Protein AF-A0A7R6WWJ6-F1 (afdb_monomer)

Foldseek 3Di:
DDDDDDLDPPVAPDKAAWDADPVVQWIWIDRQVQQWIWIAHSVVSDIDIAHDPAGWAYWEADPVGFIWTFGQQGIWTAHPVVSDTGDLHRPCPVPNQKGWHDWYAFPQRKTKIKMAGDDPPDDFWQAIFIWIQDPVRDIDTDGGRFHDWDDWDADPVGDIATDPNGHDPPDPHPPPDDPPPDDPDDDDDDD

Secondary structure (DSSP, 8-state):
------S-----SSEEEEEEETTTTEEEEEETTTTEEEEEETTTTEEEEEE-SS-EEEEEE-TTSSEEEEETTEEEEEETTTTEEEEEE-TTTT-TTEEEEEEEE-TTS-EEEEEEE--TTSPPPS-EEEEEE-TTS-EEEEEEEESB---EEE-TT--EEE-GGGS-TTS-----PPPP-----PPPPP-

Mean predicted aligned error: 8.23 Å

Sequence (191 aa):
MVQITCVVDARAELGEGTLWDPKAGVLWWIDIWKKLIHRYDPVTKKDETFEAPEYLGCLGLREKGGLVLTMTNGFHFFDPATGTFEPIVDPEAHMPKTRFNDGKPDRQGRFWSGSMFEVPGQPIEFIGALYRLDPDLSVHRMIDGIGCSNGLAWSPDSRPCISPTAMPARCGPMISTPPPATSRTAAPSST

Structure (mmCIF, N/CA/C/O backbone):
data_AF-A0A7R6WWJ6-F1
#
_entry.id   AF-A0A7R6WWJ6-F1
#
loop_
_atom_site.group_PDB
_atom_site.id
_atom_site.type_symbol
_atom_site.label_atom_id
_atom_site.label_alt_id
_atom_site.label_comp_id
_atom_site.label_asym_id
_atom_site.label_entity_id
_atom_site.label_seq_id
_atom_site.pdbx_PDB_ins_code
_atom_site.Cartn_x
_atom_site.Cartn_y
_atom_site.Cartn_z
_atom_site.occupancy
_atom_site.B_iso_or_equiv
_atom_site.auth_seq_id
_atom_site.auth_comp_id
_atom_site.auth_asym_id
_atom_site.auth_atom_id
_atom_site.pdbx_PDB_model_num
ATOM 1 N N . MET A 1 1 ? -18.967 26.383 9.973 1.00 82.88 1 MET A N 1
ATOM 2 C CA . MET A 1 1 ? -17.526 26.567 10.244 1.00 82.88 1 MET A CA 1
ATOM 3 C C . MET A 1 1 ? -16.898 25.185 10.241 1.00 82.88 1 MET A C 1
ATOM 5 O O . MET A 1 1 ? -17.480 24.299 10.851 1.00 82.88 1 MET A O 1
ATOM 9 N N . VAL A 1 2 ? -15.815 24.966 9.498 1.00 92.94 2 VAL A N 1
ATOM 10 C CA . VAL A 1 2 ? -15.107 23.674 9.499 1.00 92.94 2 VAL A CA 1
ATOM 11 C C . VAL A 1 2 ? -14.109 23.688 10.654 1.00 92.94 2 VAL A C 1
ATOM 13 O O . VAL A 1 2 ? -13.382 24.667 10.807 1.00 92.94 2 VAL A O 1
ATOM 16 N N . GLN A 1 3 ? -14.093 22.632 11.466 1.00 94.75 3 GLN A N 1
ATOM 17 C CA . GLN A 1 3 ? -13.097 22.438 12.517 1.00 94.75 3 GLN A CA 1
ATOM 18 C C . GLN A 1 3 ? -12.031 21.461 12.016 1.00 94.75 3 GLN A C 1
ATOM 20 O O . GLN A 1 3 ? -12.359 20.389 11.517 1.00 94.75 3 GLN A O 1
ATOM 25 N N . ILE A 1 4 ? -10.762 21.839 12.155 1.00 96.12 4 ILE A N 1
ATOM 26 C CA . ILE A 1 4 ? -9.602 21.004 11.827 1.00 96.12 4 ILE A CA 1
ATOM 27 C C . ILE A 1 4 ? -8.888 20.697 13.141 1.00 96.12 4 ILE A C 1
ATOM 29 O O . ILE A 1 4 ? -8.705 21.583 13.976 1.00 96.12 4 ILE A O 1
ATOM 33 N N . THR A 1 5 ? -8.533 19.438 13.377 1.00 96.19 5 THR A N 1
ATOM 34 C CA . THR A 1 5 ? -7.884 19.004 14.620 1.00 96.19 5 THR A CA 1
ATOM 35 C C . THR A 1 5 ? -6.851 17.932 14.306 1.00 96.19 5 THR A C 1
ATOM 37 O O . THR A 1 5 ? -7.119 17.029 13.518 1.00 96.19 5 THR A O 1
ATOM 40 N N . CYS A 1 6 ? -5.672 18.037 14.921 1.00 96.25 6 CYS A N 1
ATOM 41 C CA . CYS A 1 6 ? -4.661 16.989 14.869 1.00 96.25 6 CYS A CA 1
ATOM 42 C C . CYS A 1 6 ? -5.097 15.843 15.788 1.00 96.25 6 CYS A C 1
ATOM 44 O O . CYS A 1 6 ? -5.173 16.019 17.004 1.00 96.25 6 CYS A O 1
ATOM 46 N N . VAL A 1 7 ? -5.442 14.701 15.196 1.00 96.44 7 VAL A N 1
ATOM 47 C CA . VAL A 1 7 ? -5.909 13.517 15.935 1.00 96.44 7 VAL A CA 1
ATOM 48 C C . VAL A 1 7 ? -4.764 12.596 16.361 1.00 96.44 7 VAL A C 1
ATOM 50 O O . VAL A 1 7 ? -4.907 11.879 17.349 1.00 96.44 7 VAL A O 1
ATOM 53 N N . VAL A 1 8 ? -3.629 12.669 15.658 1.00 96.75 8 VAL A N 1
ATOM 54 C CA . VAL A 1 8 ? -2.381 11.954 15.952 1.00 96.75 8 VAL A CA 1
ATOM 55 C C . VAL A 1 8 ? -1.204 12.862 15.578 1.00 96.75 8 VAL A C 1
ATOM 57 O O . VAL A 1 8 ? -1.036 13.202 14.410 1.00 96.75 8 VAL A O 1
ATOM 60 N N . ASP A 1 9 ? -0.370 13.246 16.549 1.00 96.75 9 ASP A N 1
ATOM 61 C CA . ASP A 1 9 ? 0.903 13.942 16.294 1.00 96.75 9 ASP A CA 1
ATOM 62 C C . ASP A 1 9 ? 2.039 12.915 16.152 1.00 96.75 9 ASP A C 1
ATOM 64 O O . ASP A 1 9 ? 2.913 12.798 17.008 1.00 96.75 9 ASP A O 1
ATOM 68 N N . ALA A 1 10 ? 1.991 12.115 15.081 1.00 96.56 10 ALA A N 1
ATOM 69 C CA . ALA A 1 10 ? 2.913 10.993 14.867 1.00 96.56 10 ALA A CA 1
ATOM 70 C C . ALA A 1 10 ? 4.346 11.419 14.506 1.00 96.56 10 ALA A C 1
ATOM 72 O O . ALA A 1 10 ? 5.251 10.583 14.459 1.00 96.56 10 ALA A O 1
ATOM 73 N N . ARG A 1 11 ? 4.561 12.709 14.204 1.00 96.94 11 ARG A N 1
ATOM 74 C CA . ARG A 1 11 ? 5.831 13.221 13.660 1.00 96.94 11 ARG A CA 1
ATOM 75 C C . ARG A 1 11 ? 6.309 12.387 12.466 1.00 96.94 11 ARG A C 1
ATOM 77 O O . ARG A 1 11 ? 7.492 12.050 12.392 1.00 96.94 11 ARG A O 1
ATOM 84 N N . ALA A 1 12 ? 5.372 12.006 11.595 1.00 97.19 12 ALA A N 1
ATOM 85 C CA . ALA A 1 12 ? 5.646 11.184 10.424 1.00 97.19 12 ALA A CA 1
ATOM 86 C C . ALA A 1 12 ? 6.652 11.877 9.502 1.00 97.19 12 ALA A C 1
ATOM 88 O O . ALA A 1 12 ? 6.617 13.102 9.362 1.00 97.19 12 ALA A O 1
ATOM 89 N N . GLU A 1 13 ? 7.544 11.103 8.895 1.00 97.56 13 GLU A N 1
ATOM 90 C CA . GLU A 1 13 ? 8.505 11.637 7.932 1.00 97.56 13 GLU A CA 1
ATOM 91 C C . GLU A 1 13 ? 7.862 11.780 6.549 1.00 97.56 13 GLU A C 1
ATOM 93 O O . GLU A 1 13 ? 7.973 12.837 5.927 1.00 97.56 13 GLU A O 1
ATOM 98 N N . LEU A 1 14 ? 7.107 10.767 6.109 1.00 96.88 14 LEU A N 1
ATOM 99 C CA . LEU A 1 14 ? 6.227 10.867 4.945 1.00 96.88 14 LEU A CA 1
ATOM 100 C C . LEU A 1 14 ? 4.950 10.047 5.160 1.00 96.88 14 LEU A C 1
ATOM 102 O O . LEU A 1 14 ? 4.888 8.866 4.822 1.00 96.88 14 LEU A O 1
ATOM 106 N N . GLY A 1 15 ? 3.937 10.701 5.735 1.00 97.06 15 GLY A N 1
ATOM 107 C CA . GLY A 1 15 ? 2.613 10.123 5.962 1.00 97.06 15 GLY A CA 1
ATOM 108 C C . GLY A 1 15 ? 1.782 10.053 4.678 1.00 97.06 15 GLY A C 1
ATOM 109 O O . GLY A 1 15 ? 1.489 11.093 4.093 1.00 97.06 15 GLY A O 1
ATOM 110 N N . GLU A 1 16 ? 1.372 8.852 4.275 1.00 95.88 16 GLU A N 1
ATOM 111 C CA . GLU A 1 16 ? 0.638 8.585 3.029 1.00 95.88 16 GLU A CA 1
ATOM 112 C C . GLU A 1 16 ? -0.391 7.447 3.193 1.00 95.88 16 GLU A C 1
ATOM 114 O O . GLU A 1 16 ? -0.570 6.882 4.277 1.00 95.88 16 G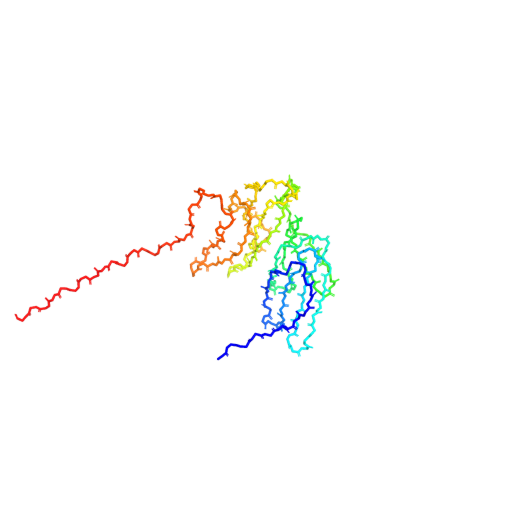LU A O 1
ATOM 119 N N . GLY A 1 17 ? -1.103 7.111 2.112 1.00 93.00 17 GLY A N 1
ATOM 120 C CA . GLY A 1 17 ? -1.832 5.838 2.004 1.00 93.00 17 GLY A CA 1
ATOM 121 C C . GLY A 1 17 ? -3.000 5.672 2.983 1.00 93.00 17 GLY A C 1
ATOM 122 O O . GLY A 1 17 ? -3.243 4.573 3.479 1.00 93.00 17 GLY A O 1
ATOM 123 N N . THR A 1 18 ? -3.716 6.757 3.293 1.00 95.31 18 THR A N 1
ATOM 124 C CA . THR A 1 18 ? -4.834 6.724 4.255 1.00 95.31 18 THR A CA 1
ATOM 125 C C . THR A 1 18 ? -6.017 5.870 3.774 1.00 95.31 18 THR A C 1
ATOM 127 O O . THR A 1 18 ? -6.523 6.024 2.657 1.00 95.31 18 THR A O 1
ATOM 130 N N . LEU A 1 19 ? -6.509 4.988 4.646 1.00 96.25 19 LEU A N 1
ATOM 131 C CA . LEU A 1 19 ? -7.588 4.046 4.362 1.00 96.25 19 LEU A CA 1
ATOM 132 C C . LEU A 1 19 ? -8.467 3.816 5.593 1.00 96.25 19 LEU A C 1
ATOM 134 O O . LEU A 1 19 ? -8.019 3.315 6.619 1.00 96.25 19 LEU A O 1
ATOM 138 N N . TRP A 1 20 ? -9.753 4.133 5.475 1.00 97.50 20 TRP A N 1
ATOM 139 C CA . TRP A 1 20 ? -10.732 3.849 6.522 1.00 97.50 20 TRP A CA 1
ATOM 140 C C . TRP A 1 20 ? -11.246 2.409 6.428 1.00 97.50 20 TRP A C 1
ATOM 142 O O . TRP A 1 20 ? -11.755 2.006 5.380 1.00 97.50 20 TRP A O 1
ATOM 152 N N . ASP A 1 21 ? -11.169 1.663 7.531 1.00 97.25 21 ASP A N 1
ATOM 153 C CA . ASP A 1 21 ? -11.833 0.371 7.700 1.00 97.25 21 ASP A CA 1
ATOM 154 C C . ASP A 1 21 ? -13.193 0.564 8.387 1.00 97.25 21 ASP A C 1
ATOM 156 O O . ASP A 1 21 ? -13.249 0.755 9.605 1.00 97.25 21 ASP A O 1
ATOM 160 N N . PRO A 1 22 ? -14.317 0.490 7.649 1.00 95.88 22 PRO A N 1
ATOM 161 C CA . PRO A 1 22 ? -15.636 0.693 8.234 1.00 95.88 22 PRO A CA 1
ATOM 162 C C . PRO A 1 22 ? -16.087 -0.462 9.132 1.00 95.88 22 PRO A C 1
ATOM 164 O O . PRO A 1 22 ? -16.968 -0.252 9.962 1.00 95.88 22 PRO A O 1
ATOM 167 N N . LYS A 1 23 ? -15.530 -1.672 8.972 1.00 95.25 23 LYS A N 1
ATOM 168 C CA . LYS A 1 23 ? -15.896 -2.828 9.802 1.00 95.25 23 LYS A CA 1
ATOM 169 C C . LYS A 1 23 ? -15.217 -2.741 11.163 1.00 95.25 23 LYS A C 1
ATOM 171 O O . LYS A 1 23 ? -15.862 -2.988 12.177 1.00 95.25 23 LYS A O 1
ATOM 176 N N . ALA A 1 24 ? -13.932 -2.392 11.175 1.00 96.06 24 ALA A N 1
ATOM 177 C CA . ALA A 1 24 ? -13.160 -2.250 12.406 1.00 96.06 24 ALA A CA 1
ATOM 178 C C . ALA A 1 24 ? -13.290 -0.858 13.049 1.00 96.06 24 ALA A C 1
ATOM 180 O O . ALA A 1 24 ? -12.977 -0.712 14.227 1.00 96.06 24 ALA A O 1
ATOM 181 N N . GLY A 1 25 ? -13.745 0.153 12.303 1.00 97.69 25 GLY A N 1
ATOM 182 C CA . GLY A 1 25 ? -13.862 1.527 12.789 1.00 97.69 25 GLY A CA 1
ATOM 183 C C . GLY A 1 25 ? -12.507 2.195 13.024 1.00 97.69 25 GLY A C 1
ATOM 184 O O . GLY A 1 25 ? -12.384 2.986 13.955 1.00 97.69 25 GLY A O 1
ATOM 185 N N . VAL A 1 26 ? -11.496 1.867 12.214 1.00 98.38 26 VAL A N 1
ATOM 186 C CA . VAL A 1 26 ? -10.122 2.377 12.358 1.00 98.38 26 VAL A CA 1
ATOM 187 C C . VAL A 1 26 ? -9.610 2.992 11.059 1.00 98.38 26 VAL A C 1
ATOM 189 O O . VAL A 1 26 ? -10.041 2.629 9.963 1.00 98.38 26 VAL A O 1
ATOM 192 N N . LEU A 1 27 ? -8.662 3.915 11.184 1.00 98.38 27 LEU A N 1
ATOM 193 C CA . LEU A 1 27 ? -7.925 4.511 10.079 1.00 98.38 27 LEU A CA 1
ATOM 194 C C . LEU A 1 27 ? -6.552 3.846 9.960 1.00 98.38 27 LEU A C 1
ATOM 196 O O . LEU A 1 27 ? -5.728 3.952 10.863 1.00 98.38 27 LEU A O 1
ATOM 200 N N . TRP A 1 28 ? -6.297 3.214 8.824 1.00 98.56 28 TRP A N 1
ATOM 201 C CA . TRP A 1 28 ? -4.969 2.769 8.424 1.00 98.56 28 TRP A CA 1
ATOM 202 C C . TRP A 1 28 ? -4.253 3.873 7.654 1.00 98.56 28 TRP A C 1
ATOM 204 O O . TRP A 1 28 ? -4.887 4.601 6.889 1.00 98.56 28 TRP A O 1
ATOM 214 N N . TRP A 1 29 ? -2.946 3.996 7.839 1.00 98.44 29 TRP A N 1
ATOM 215 C CA . TRP A 1 29 ? -2.079 4.873 7.050 1.00 98.44 29 TRP A CA 1
ATOM 216 C C . TRP A 1 29 ? -0.626 4.405 7.171 1.00 98.44 29 TRP A C 1
ATOM 218 O O . TRP A 1 29 ? -0.346 3.486 7.939 1.00 98.44 29 TRP A O 1
ATOM 228 N N . ILE A 1 30 ? 0.292 4.972 6.394 1.00 98.50 30 ILE A N 1
ATOM 229 C CA . ILE A 1 30 ? 1.704 4.565 6.407 1.00 98.50 30 ILE A CA 1
ATOM 230 C C . ILE A 1 30 ? 2.630 5.760 6.604 1.00 98.50 30 ILE A C 1
ATOM 232 O O . ILE A 1 30 ? 2.321 6.860 6.155 1.00 98.50 30 ILE A O 1
ATOM 236 N N . ASP A 1 31 ? 3.783 5.525 7.221 1.00 98.44 31 ASP A N 1
ATOM 237 C CA . ASP A 1 31 ? 4.954 6.392 7.128 1.00 98.44 31 ASP A CA 1
ATOM 238 C C . ASP A 1 31 ? 5.991 5.683 6.258 1.00 98.44 31 ASP A C 1
ATOM 240 O O . ASP A 1 31 ? 6.585 4.682 6.675 1.00 98.44 31 ASP A O 1
ATOM 244 N N . ILE A 1 32 ? 6.169 6.178 5.031 1.00 97.12 32 ILE A N 1
ATOM 245 C CA . ILE A 1 32 ? 7.007 5.521 4.025 1.00 97.12 32 ILE A CA 1
ATOM 246 C C . ILE A 1 32 ? 8.442 5.422 4.534 1.00 97.12 32 ILE A C 1
ATOM 248 O O . ILE A 1 32 ? 8.984 4.323 4.586 1.00 97.12 32 ILE A O 1
ATOM 252 N N . TRP A 1 33 ? 9.040 6.532 4.974 1.00 96.25 33 TRP A N 1
ATOM 253 C CA . TRP A 1 33 ? 10.467 6.569 5.315 1.00 96.25 33 TRP A CA 1
ATOM 254 C C . TRP A 1 33 ? 10.802 5.909 6.644 1.00 96.25 33 TRP A C 1
ATOM 256 O O . TRP A 1 33 ? 11.882 5.337 6.783 1.00 96.25 33 TRP A O 1
ATOM 266 N N . LYS A 1 34 ? 9.857 5.889 7.589 1.00 98.25 34 LYS A N 1
ATOM 267 C CA . LYS A 1 34 ? 10.020 5.119 8.829 1.00 98.25 34 LYS A CA 1
ATOM 268 C C . LYS A 1 34 ? 9.631 3.649 8.702 1.00 98.25 34 LYS A C 1
ATOM 270 O O . LYS A 1 34 ? 9.796 2.918 9.673 1.00 98.25 34 LYS A O 1
ATOM 275 N N . LYS A 1 35 ? 9.126 3.212 7.541 1.00 98.44 35 LYS A N 1
ATOM 276 C CA . LYS A 1 35 ? 8.622 1.849 7.307 1.00 98.44 35 LYS A CA 1
ATOM 277 C C . LYS A 1 35 ? 7.548 1.440 8.321 1.00 98.44 35 LYS A C 1
ATOM 279 O O . LYS A 1 35 ? 7.556 0.320 8.823 1.00 98.44 35 LYS A O 1
ATOM 284 N N . LEU A 1 36 ? 6.625 2.345 8.645 1.00 98.69 36 LEU A N 1
ATOM 285 C CA . LEU A 1 36 ? 5.565 2.074 9.618 1.00 98.69 36 LEU A CA 1
ATOM 286 C C . LEU A 1 36 ? 4.205 1.982 8.940 1.00 98.69 36 LEU A C 1
ATOM 288 O O . LEU A 1 36 ? 3.830 2.853 8.160 1.00 98.69 36 LEU A O 1
ATOM 292 N N . ILE A 1 37 ? 3.433 0.961 9.302 1.00 98.75 37 ILE A N 1
ATOM 293 C CA . ILE A 1 37 ? 1.981 0.947 9.127 1.00 98.75 37 ILE A CA 1
ATOM 294 C C . ILE A 1 37 ? 1.373 1.433 10.434 1.00 98.75 37 ILE A C 1
ATOM 296 O O . ILE A 1 37 ? 1.686 0.906 11.498 1.00 98.75 37 ILE A O 1
ATOM 300 N N . HIS A 1 38 ? 0.482 2.404 10.346 1.00 98.69 38 HIS A N 1
ATOM 301 C CA . HIS A 1 38 ? -0.271 2.935 11.465 1.00 98.69 38 HIS A CA 1
ATOM 302 C C . HIS A 1 38 ? -1.723 2.462 11.425 1.00 98.69 38 HIS A C 1
ATOM 304 O O . HIS A 1 38 ? -2.328 2.344 10.355 1.00 98.69 38 HIS A O 1
ATOM 310 N N . ARG A 1 39 ? -2.293 2.239 12.608 1.00 98.56 39 ARG A N 1
ATOM 311 C CA . ARG A 1 39 ? -3.699 1.907 12.836 1.00 98.56 39 ARG A CA 1
ATOM 312 C C . ARG A 1 39 ? -4.245 2.794 13.947 1.00 98.56 39 ARG A C 1
ATOM 314 O O . ARG A 1 39 ? -4.049 2.522 15.130 1.00 98.56 39 ARG A O 1
ATOM 321 N N . TYR A 1 40 ? -4.975 3.826 13.552 1.00 98.62 40 TYR A N 1
ATOM 322 C CA . TYR A 1 40 ? -5.591 4.774 14.464 1.00 98.62 40 TYR A CA 1
ATOM 323 C C . TYR A 1 40 ? -7.051 4.421 14.753 1.00 98.62 40 TYR A C 1
ATOM 325 O O . TYR A 1 40 ? -7.877 4.326 13.844 1.00 98.62 40 TYR A O 1
ATOM 333 N N . ASP A 1 41 ? -7.392 4.291 16.029 1.00 98.44 41 ASP A N 1
ATOM 334 C CA . ASP A 1 41 ? -8.764 4.134 16.504 1.00 98.44 41 ASP A CA 1
ATOM 335 C C . ASP A 1 41 ? -9.280 5.476 17.063 1.00 98.44 41 ASP A C 1
ATOM 337 O O . ASP A 1 41 ? -8.804 5.932 18.107 1.00 98.44 41 ASP A O 1
ATOM 341 N N . PRO A 1 42 ? -10.275 6.123 16.425 1.00 97.69 42 PRO A N 1
ATOM 342 C CA . PRO A 1 42 ? -10.808 7.405 16.879 1.00 97.69 42 PRO A CA 1
ATOM 343 C C . PRO A 1 42 ? -11.615 7.321 18.184 1.00 97.69 42 PRO A C 1
ATOM 345 O O . PRO A 1 42 ? -11.792 8.344 18.849 1.00 97.69 42 PRO A O 1
ATOM 348 N N . VAL A 1 43 ? -12.108 6.138 18.568 1.00 97.69 43 VAL A N 1
ATOM 349 C CA . VAL A 1 43 ? -12.847 5.928 19.822 1.00 97.69 43 VAL A CA 1
ATOM 350 C C . VAL A 1 43 ? -11.877 5.902 20.994 1.00 97.69 43 VAL A C 1
ATOM 352 O O . VAL A 1 43 ? -12.066 6.624 21.975 1.00 97.69 43 VAL A O 1
ATOM 355 N N . THR A 1 44 ? -10.819 5.097 20.894 1.00 97.88 44 THR A N 1
ATOM 356 C CA . THR A 1 44 ? -9.817 4.972 21.966 1.00 97.88 44 THR A CA 1
ATOM 357 C C . THR A 1 44 ? -8.708 6.020 21.882 1.00 97.88 44 THR A C 1
ATOM 359 O O . THR A 1 44 ? -7.973 6.206 22.853 1.00 97.88 44 THR A O 1
ATOM 362 N N . LYS A 1 45 ? -8.609 6.727 20.749 1.00 97.75 45 LYS A N 1
ATOM 363 C CA . LYS A 1 45 ? -7.544 7.677 20.388 1.00 97.75 45 LYS A CA 1
ATOM 364 C C . LYS A 1 45 ? -6.146 7.057 20.384 1.00 97.75 45 LYS A C 1
ATOM 366 O O . LYS A 1 45 ? -5.159 7.774 20.545 1.00 97.75 45 LYS A O 1
ATOM 371 N N . LYS A 1 46 ? -6.059 5.736 20.235 1.00 98.06 46 LYS A N 1
ATOM 372 C CA . LYS A 1 46 ? -4.789 5.016 20.154 1.00 98.06 46 LYS A CA 1
ATOM 373 C C . LYS A 1 46 ? -4.349 4.908 18.705 1.00 98.06 46 LYS A C 1
ATOM 375 O O . LYS A 1 46 ? -5.170 4.642 17.834 1.00 98.06 46 LYS A O 1
ATOM 380 N N . ASP A 1 47 ? -3.056 5.100 18.487 1.00 98.19 47 ASP A N 1
ATOM 381 C CA . ASP A 1 47 ? -2.384 4.863 17.216 1.00 98.19 47 ASP A CA 1
ATOM 382 C C . ASP A 1 47 ? -1.385 3.723 17.428 1.00 98.19 47 ASP A C 1
ATOM 384 O O . ASP A 1 47 ? -0.408 3.867 18.163 1.00 98.19 47 ASP A O 1
ATOM 388 N N . GLU A 1 48 ? -1.702 2.554 16.881 1.00 98.06 48 GLU A N 1
ATOM 389 C CA . GLU A 1 48 ? -0.832 1.379 16.909 1.00 98.06 48 GLU A CA 1
ATOM 390 C C . GLU A 1 48 ? 0.077 1.395 15.681 1.00 98.06 48 GLU A C 1
ATOM 392 O O . GLU A 1 48 ? -0.352 1.811 14.604 1.00 98.06 48 GLU A O 1
ATOM 397 N N . THR A 1 49 ? 1.312 0.915 15.824 1.00 98.50 49 THR A N 1
ATOM 398 C CA . THR A 1 49 ? 2.278 0.858 14.725 1.00 98.50 49 THR A CA 1
ATOM 399 C C . THR A 1 49 ? 2.809 -0.548 14.495 1.00 98.50 49 THR A C 1
ATOM 401 O O . THR A 1 49 ? 2.978 -1.333 15.429 1.00 98.50 49 THR A O 1
ATOM 404 N N . PHE A 1 50 ? 3.100 -0.848 13.231 1.00 98.56 50 PHE A N 1
ATOM 405 C CA . PHE A 1 50 ? 3.711 -2.093 12.780 1.00 98.56 50 PHE A CA 1
ATOM 406 C C . PHE A 1 50 ? 4.900 -1.761 11.879 1.00 98.56 50 PHE A C 1
ATOM 408 O O . PHE A 1 50 ? 4.752 -0.998 10.924 1.00 98.56 50 PHE A O 1
ATOM 415 N N . GLU A 1 51 ? 6.069 -2.321 12.181 1.00 98.50 51 GLU A N 1
ATOM 416 C CA . GLU A 1 51 ? 7.278 -2.129 11.377 1.00 98.50 51 GLU A CA 1
ATOM 417 C C . GLU A 1 51 ? 7.255 -3.059 10.159 1.00 98.50 51 GLU A C 1
ATOM 419 O O . GLU A 1 51 ? 7.086 -4.273 10.285 1.00 98.50 51 GLU A O 1
ATOM 424 N N . ALA A 1 52 ? 7.401 -2.473 8.975 1.00 98.56 52 ALA A N 1
ATOM 425 C CA . ALA A 1 52 ? 7.512 -3.186 7.716 1.00 98.56 52 ALA A CA 1
ATOM 426 C C . ALA A 1 52 ? 8.989 -3.464 7.385 1.00 98.56 52 ALA A C 1
ATOM 428 O O . ALA A 1 52 ? 9.861 -2.644 7.679 1.00 98.56 52 ALA A O 1
ATOM 429 N N . PRO A 1 53 ? 9.299 -4.593 6.726 1.00 97.94 53 PRO A N 1
ATOM 430 C CA . PRO A 1 53 ? 10.678 -4.915 6.352 1.00 97.94 53 PRO A CA 1
ATOM 431 C C . PRO A 1 53 ? 11.240 -3.945 5.295 1.00 97.94 53 PRO A C 1
ATOM 433 O O . PRO A 1 53 ? 12.434 -3.631 5.280 1.00 97.94 53 PRO A O 1
ATOM 436 N N . GLU A 1 54 ? 10.371 -3.414 4.436 1.00 97.62 54 GLU A N 1
ATOM 437 C CA . GLU A 1 54 ? 10.720 -2.563 3.302 1.00 97.62 54 GLU A CA 1
ATOM 438 C C . GLU A 1 54 ? 9.889 -1.278 3.276 1.00 97.62 54 GLU A C 1
ATOM 440 O O . GLU A 1 54 ? 8.904 -1.139 4.003 1.00 97.62 54 GLU A O 1
ATOM 445 N N . TYR A 1 55 ? 10.299 -0.316 2.443 1.00 97.69 55 TYR A N 1
ATOM 446 C CA . TYR A 1 55 ? 9.528 0.914 2.258 1.00 97.69 55 TYR A CA 1
ATOM 447 C C . TYR A 1 55 ? 8.161 0.599 1.653 1.00 97.69 55 TYR A C 1
ATOM 449 O O . TYR A 1 55 ? 8.057 -0.117 0.657 1.00 97.69 55 TYR A O 1
ATOM 457 N N . LEU A 1 56 ? 7.118 1.132 2.282 1.00 98.19 56 LEU A N 1
ATOM 458 C CA . LEU A 1 56 ? 5.726 0.937 1.894 1.00 98.19 56 LEU A CA 1
ATOM 459 C C . LEU A 1 56 ? 5.366 1.861 0.726 1.00 98.19 56 LEU A C 1
ATOM 461 O O . LEU A 1 56 ? 5.854 2.983 0.638 1.00 98.19 56 LEU A O 1
ATOM 465 N N . GLY A 1 57 ? 4.482 1.392 -0.149 1.00 96.75 57 GLY A N 1
ATOM 466 C CA . GLY A 1 57 ? 3.844 2.221 -1.168 1.00 96.75 57 GLY A CA 1
ATOM 467 C C . GLY A 1 57 ? 2.425 2.603 -0.759 1.00 96.75 57 GLY A C 1
ATOM 468 O O . GLY A 1 57 ? 2.132 3.753 -0.457 1.00 96.75 57 GLY A O 1
ATOM 469 N N . CYS A 1 58 ? 1.528 1.622 -0.736 1.00 97.19 58 CYS A N 1
ATOM 470 C CA . CYS A 1 58 ? 0.111 1.829 -0.451 1.00 97.19 58 CYS A CA 1
ATOM 471 C C . CYS A 1 58 ? -0.496 0.582 0.197 1.00 97.19 58 CYS A C 1
ATOM 473 O O . CYS A 1 58 ? 0.132 -0.479 0.221 1.00 97.19 58 CYS A O 1
ATOM 475 N N . LEU A 1 59 ? -1.729 0.697 0.695 1.00 97.88 59 LEU A N 1
ATOM 476 C CA . LEU A 1 59 ? -2.455 -0.392 1.348 1.00 97.88 59 LEU A CA 1
ATOM 477 C C . LEU A 1 59 ? -3.935 -0.457 0.933 1.00 97.88 59 LEU A C 1
ATOM 479 O O . LEU A 1 59 ? -4.532 0.510 0.459 1.00 97.88 59 LEU A O 1
ATOM 483 N N . GLY A 1 60 ? -4.533 -1.633 1.103 1.00 97.50 60 GLY A N 1
ATOM 484 C CA . GLY A 1 60 ? -5.919 -1.953 0.783 1.00 97.50 60 GLY A CA 1
ATOM 485 C C . GLY A 1 60 ? -6.486 -2.993 1.750 1.00 97.50 60 GLY A C 1
ATOM 486 O O . GLY A 1 60 ? -5.770 -3.877 2.217 1.00 97.50 60 GLY A O 1
ATOM 487 N N . LEU A 1 61 ? -7.786 -2.909 2.051 1.00 97.38 61 LEU A N 1
ATOM 488 C CA . LEU A 1 61 ? -8.463 -3.896 2.898 1.00 97.38 61 LEU A CA 1
ATOM 489 C C . LEU A 1 61 ? -8.672 -5.197 2.124 1.00 97.38 61 LEU A C 1
ATOM 491 O O . LEU A 1 61 ? -9.028 -5.174 0.944 1.00 97.38 61 LEU A O 1
ATOM 495 N N . ARG A 1 62 ? -8.536 -6.332 2.811 1.00 96.38 62 ARG A N 1
ATOM 496 C CA . ARG A 1 62 ? -8.874 -7.651 2.263 1.00 96.38 62 ARG A CA 1
ATOM 497 C C . ARG A 1 62 ? -10.204 -8.136 2.810 1.00 96.38 62 ARG A C 1
ATOM 499 O O . ARG A 1 62 ? -10.474 -8.040 4.004 1.00 96.38 62 ARG A O 1
ATOM 506 N N . GLU A 1 63 ? -11.009 -8.757 1.952 1.00 92.75 63 GLU A N 1
ATOM 507 C CA . GLU A 1 63 ? -12.288 -9.353 2.361 1.00 92.75 63 GLU A CA 1
ATOM 508 C C . GLU A 1 63 ? -12.111 -10.436 3.437 1.00 92.75 63 GLU A C 1
ATOM 510 O O . GLU A 1 63 ? -12.902 -10.508 4.377 1.00 92.75 63 GLU A O 1
ATOM 515 N N . LYS A 1 64 ? -11.033 -11.225 3.334 1.00 90.56 64 LYS A N 1
ATOM 516 C CA . LYS A 1 64 ? -10.668 -12.286 4.286 1.00 90.56 64 LYS A CA 1
ATOM 517 C C . LYS A 1 64 ? -9.974 -11.775 5.560 1.00 90.56 64 LYS A C 1
ATOM 519 O O . LYS A 1 64 ? -9.568 -12.589 6.381 1.00 90.56 64 LYS A O 1
ATOM 524 N N . GLY A 1 65 ? -9.846 -10.458 5.731 1.00 93.38 65 GLY A N 1
ATOM 525 C CA . GLY A 1 65 ? -9.113 -9.843 6.836 1.00 93.38 65 GLY A CA 1
ATOM 526 C C . GLY A 1 65 ? -7.642 -9.561 6.518 1.00 93.38 65 GLY A C 1
ATOM 527 O O . GLY A 1 65 ? -7.060 -10.097 5.569 1.00 93.38 65 GLY A O 1
ATOM 528 N N . GLY A 1 66 ? -7.053 -8.671 7.315 1.00 96.69 66 GLY A N 1
ATOM 529 C CA . GLY A 1 66 ? -5.728 -8.109 7.065 1.00 96.69 66 GLY A CA 1
ATOM 530 C C . GLY A 1 66 ? -5.705 -7.130 5.889 1.00 96.69 66 GLY A C 1
ATOM 531 O O . GLY A 1 66 ? -6.747 -6.683 5.395 1.00 96.69 66 GLY A O 1
ATOM 532 N N . LEU A 1 67 ? -4.496 -6.805 5.439 1.00 98.38 67 LEU A N 1
ATOM 533 C CA . LEU A 1 67 ? -4.245 -5.838 4.373 1.00 98.38 67 LEU A CA 1
ATOM 534 C C . LEU A 1 67 ? -3.559 -6.499 3.178 1.00 98.38 67 LEU A C 1
ATOM 536 O O . LEU A 1 67 ? -2.810 -7.464 3.326 1.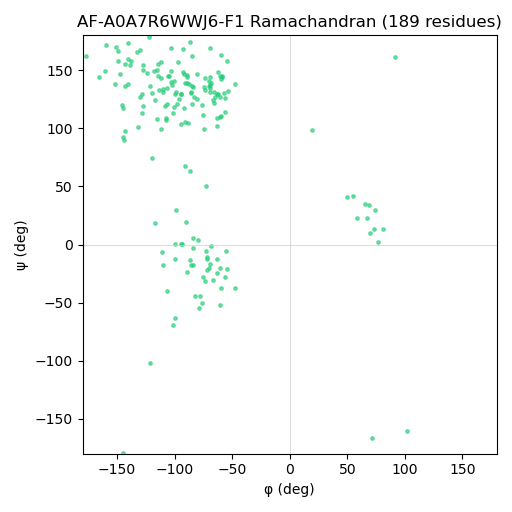00 98.38 67 LEU A O 1
ATOM 540 N N . VAL A 1 68 ? -3.831 -5.978 1.987 1.00 98.50 68 VAL A N 1
ATOM 541 C CA . VAL A 1 68 ? -2.971 -6.129 0.811 1.00 98.50 68 VAL A CA 1
ATOM 542 C C . VAL A 1 68 ? -2.219 -4.818 0.649 1.00 98.50 68 VAL A C 1
ATOM 544 O O . VAL A 1 68 ? -2.801 -3.753 0.843 1.00 98.50 68 VAL A O 1
ATOM 547 N N . LEU A 1 69 ? -0.930 -4.872 0.355 1.00 98.56 69 LEU A N 1
ATOM 548 C CA . LEU A 1 69 ? -0.099 -3.680 0.250 1.00 98.56 69 LEU A CA 1
ATOM 549 C C . LEU A 1 69 ? 1.016 -3.881 -0.767 1.00 98.56 69 LEU A C 1
ATOM 551 O O . LEU A 1 69 ? 1.292 -5.004 -1.193 1.00 98.56 69 LEU A O 1
ATOM 555 N N . THR A 1 70 ? 1.659 -2.786 -1.150 1.00 98.44 70 THR A N 1
ATOM 556 C CA . THR A 1 70 ? 2.920 -2.835 -1.891 1.00 98.44 70 THR A CA 1
ATOM 557 C C . THR A 1 70 ? 4.060 -2.313 -1.040 1.00 98.44 70 THR A C 1
ATOM 559 O O . THR A 1 70 ? 3.892 -1.345 -0.300 1.00 98.44 70 THR A O 1
ATOM 562 N N . MET A 1 71 ? 5.224 -2.927 -1.194 1.00 98.06 71 MET A N 1
ATOM 563 C CA . MET A 1 71 ? 6.506 -2.431 -0.701 1.00 98.06 71 MET A CA 1
ATOM 564 C C . MET A 1 71 ? 7.479 -2.274 -1.876 1.00 98.06 71 MET A C 1
ATOM 566 O O . MET A 1 71 ? 7.121 -2.603 -3.007 1.00 98.06 71 MET A O 1
ATOM 570 N N . THR A 1 72 ? 8.707 -1.807 -1.635 1.00 96.88 72 THR A N 1
ATOM 571 C CA . THR A 1 72 ? 9.770 -1.743 -2.659 1.00 96.88 72 THR A CA 1
ATOM 572 C C . THR A 1 72 ? 9.919 -3.050 -3.441 1.00 96.88 72 THR A C 1
ATOM 574 O O . THR A 1 72 ? 10.115 -3.015 -4.648 1.00 96.88 72 THR A O 1
ATOM 577 N N . ASN A 1 73 ? 9.764 -4.193 -2.771 1.00 96.81 73 ASN A N 1
ATOM 578 C CA . ASN A 1 73 ? 9.907 -5.539 -3.326 1.00 96.81 73 ASN A CA 1
ATOM 579 C C . ASN A 1 73 ? 8.563 -6.199 -3.704 1.00 96.81 73 ASN A C 1
ATOM 581 O O . ASN A 1 73 ? 8.413 -7.415 -3.598 1.00 96.81 73 ASN A O 1
ATOM 585 N N . GLY A 1 74 ? 7.550 -5.415 -4.085 1.00 98.06 74 GLY A N 1
ATOM 586 C CA . GLY A 1 74 ? 6.324 -5.940 -4.689 1.00 98.06 74 GLY A CA 1
ATOM 587 C C . GLY A 1 74 ? 5.104 -6.042 -3.775 1.00 98.06 74 GLY A C 1
ATOM 588 O O . GLY A 1 74 ? 4.974 -5.364 -2.751 1.00 98.06 74 GLY A O 1
ATOM 589 N N . PHE A 1 75 ? 4.156 -6.879 -4.193 1.00 98.75 75 PHE A N 1
ATOM 590 C CA . PHE A 1 75 ? 2.852 -7.061 -3.559 1.00 98.75 75 PHE A CA 1
ATOM 591 C C . PHE A 1 75 ? 2.930 -8.048 -2.401 1.00 98.75 75 PHE A C 1
ATOM 593 O O . PHE A 1 75 ? 3.517 -9.120 -2.534 1.00 98.75 75 PHE A O 1
ATOM 600 N N . HIS A 1 76 ? 2.289 -7.703 -1.286 1.00 98.75 76 HIS A N 1
ATOM 601 C CA . HIS A 1 76 ? 2.298 -8.497 -0.064 1.00 98.75 76 HIS A CA 1
ATOM 602 C C . HIS A 1 76 ? 0.918 -8.536 0.588 1.00 98.75 76 HIS A C 1
ATOM 604 O O . HIS A 1 76 ? 0.112 -7.609 0.458 1.00 98.75 76 HIS A O 1
ATOM 610 N N . PHE A 1 77 ? 0.674 -9.595 1.352 1.00 98.62 77 PHE A N 1
ATOM 611 C CA . PHE A 1 77 ? -0.326 -9.585 2.407 1.00 98.62 77 PHE A CA 1
ATOM 612 C C . PHE A 1 77 ? 0.306 -9.196 3.735 1.00 98.62 77 PHE A C 1
ATOM 614 O O . PHE A 1 77 ? 1.457 -9.527 4.006 1.00 98.62 77 PHE A O 1
ATOM 621 N N . PHE A 1 78 ? -0.480 -8.535 4.575 1.00 98.69 78 PHE A N 1
ATOM 622 C CA . PHE A 1 78 ? -0.126 -8.228 5.949 1.00 98.69 78 PHE A CA 1
ATOM 623 C C . PHE A 1 78 ? -1.241 -8.677 6.894 1.00 98.69 78 PHE A C 1
ATOM 625 O O . PHE A 1 78 ? -2.417 -8.353 6.683 1.00 98.69 78 PHE A O 1
ATOM 632 N N . ASP A 1 79 ? -0.863 -9.424 7.928 1.00 98.12 79 ASP A N 1
ATOM 633 C CA . ASP A 1 79 ? -1.750 -9.826 9.017 1.00 98.12 79 ASP A CA 1
ATOM 634 C C . ASP A 1 79 ? -1.398 -9.042 10.295 1.00 98.12 79 ASP A C 1
ATOM 636 O O . ASP A 1 79 ? -0.358 -9.298 10.905 1.00 98.12 79 ASP A O 1
ATOM 640 N N . PRO A 1 80 ? -2.248 -8.097 10.736 1.00 96.69 80 PRO A N 1
ATOM 641 C CA . PRO A 1 80 ? -1.987 -7.311 11.938 1.00 96.69 80 PRO A CA 1
ATOM 642 C C . PRO A 1 80 ? -2.077 -8.120 13.239 1.00 96.69 80 PRO A C 1
ATOM 644 O O . PRO A 1 80 ? -1.585 -7.654 14.263 1.00 96.69 80 PRO A O 1
ATOM 647 N N . ALA A 1 81 ? -2.695 -9.308 13.240 1.00 96.25 81 ALA A N 1
ATOM 648 C CA . ALA A 1 81 ? -2.776 -10.142 14.440 1.00 96.25 81 ALA A CA 1
ATOM 649 C C . ALA A 1 81 ? -1.433 -10.811 14.769 1.00 96.25 81 ALA A C 1
ATOM 651 O O . ALA A 1 81 ? -1.125 -11.051 15.936 1.00 96.25 81 ALA A O 1
ATOM 652 N N . THR A 1 82 ? -0.639 -11.112 13.742 1.00 97.00 82 THR A N 1
ATOM 653 C CA . THR A 1 82 ? 0.660 -11.790 13.857 1.00 97.00 82 THR A CA 1
ATOM 654 C C . THR A 1 82 ? 1.839 -10.865 13.551 1.00 97.00 82 THR A C 1
ATOM 656 O O . THR A 1 82 ? 2.972 -11.193 13.896 1.00 97.00 82 THR A O 1
ATOM 659 N N . GLY A 1 83 ? 1.592 -9.733 12.884 1.00 96.94 83 GLY A N 1
ATOM 660 C CA . GLY A 1 83 ? 2.623 -8.849 12.344 1.00 96.94 83 GLY A CA 1
ATOM 661 C C . GLY A 1 83 ? 3.329 -9.414 11.106 1.00 96.94 83 GLY A C 1
ATOM 662 O O . GLY A 1 83 ? 4.392 -8.922 10.736 1.00 96.94 83 GLY A O 1
ATOM 663 N N . THR A 1 84 ? 2.794 -10.465 10.474 1.00 98.06 84 THR A N 1
ATOM 664 C CA . THR A 1 84 ? 3.480 -11.160 9.375 1.00 98.06 84 THR A CA 1
ATOM 665 C C . THR A 1 84 ? 3.201 -10.530 8.020 1.00 98.06 84 THR A C 1
ATOM 667 O O . THR A 1 84 ? 2.049 -10.238 7.691 1.00 98.06 84 THR A O 1
ATOM 670 N N . PHE A 1 85 ? 4.253 -10.432 7.207 1.00 98.56 85 PHE A N 1
ATOM 671 C CA . PHE A 1 85 ? 4.195 -10.040 5.803 1.00 98.56 85 PHE A CA 1
ATOM 672 C C . PHE A 1 85 ? 4.429 -11.267 4.919 1.00 98.56 85 PHE A C 1
ATOM 674 O O . PHE A 1 85 ? 5.471 -11.914 5.015 1.00 98.56 85 PHE A O 1
ATOM 681 N N . GLU A 1 86 ? 3.467 -11.586 4.060 1.00 98.31 86 GLU A N 1
ATOM 682 C CA . GLU A 1 86 ? 3.548 -12.705 3.120 1.00 98.31 86 GLU A CA 1
ATOM 683 C C . GLU A 1 86 ? 3.720 -12.155 1.695 1.00 98.31 86 GLU A C 1
ATOM 685 O O . GLU A 1 86 ? 2.851 -11.407 1.234 1.00 98.31 86 GLU A O 1
ATOM 690 N N . PRO A 1 87 ? 4.819 -12.475 0.988 1.00 98.50 87 PRO A N 1
ATOM 691 C CA . PRO A 1 87 ? 5.022 -12.017 -0.381 1.00 98.50 87 PRO A CA 1
ATOM 692 C C . PRO A 1 87 ? 4.043 -12.699 -1.340 1.00 98.50 87 PRO A C 1
ATOM 694 O O . PRO A 1 87 ? 3.826 -13.906 -1.271 1.00 98.50 87 PRO A O 1
ATOM 697 N N . ILE A 1 88 ? 3.482 -11.919 -2.264 1.00 98.50 88 ILE A N 1
ATOM 698 C CA . ILE A 1 88 ? 2.617 -12.407 -3.344 1.00 98.50 88 ILE A CA 1
ATOM 699 C C . ILE A 1 88 ? 3.442 -12.516 -4.626 1.00 98.50 88 ILE A C 1
ATOM 701 O O . ILE A 1 88 ? 3.622 -13.604 -5.165 1.00 98.50 88 ILE A O 1
ATOM 705 N N . VAL A 1 89 ? 3.941 -11.379 -5.119 1.00 98.31 89 VAL A N 1
ATOM 706 C CA . VAL A 1 89 ? 4.749 -11.293 -6.340 1.00 98.31 89 VAL A CA 1
ATOM 707 C C . VAL A 1 89 ? 5.441 -9.936 -6.434 1.00 98.31 89 VAL A C 1
ATOM 709 O O . VAL A 1 89 ? 4.860 -8.904 -6.092 1.00 98.31 89 VAL A O 1
ATOM 712 N N . ASP A 1 90 ? 6.659 -9.941 -6.963 1.00 98.25 90 ASP A N 1
ATOM 713 C CA . ASP A 1 90 ? 7.395 -8.741 -7.344 1.00 98.25 90 ASP A CA 1
ATOM 714 C C . ASP A 1 90 ? 7.536 -8.671 -8.876 1.00 98.25 90 ASP A C 1
ATOM 716 O O . ASP A 1 90 ? 8.392 -9.358 -9.447 1.00 98.25 90 ASP A O 1
ATOM 720 N N . PRO A 1 91 ? 6.699 -7.881 -9.578 1.00 97.62 91 PRO A N 1
ATOM 721 C CA . PRO A 1 91 ? 6.809 -7.742 -11.029 1.00 97.62 91 PRO A CA 1
ATOM 722 C C . PRO A 1 91 ? 8.034 -6.917 -11.459 1.00 97.62 91 PRO A C 1
ATOM 724 O O . PRO A 1 91 ? 8.383 -6.923 -12.640 1.00 97.62 91 PRO A O 1
ATOM 727 N N . GLU A 1 92 ? 8.694 -6.225 -10.527 1.00 97.06 92 GLU A N 1
ATOM 728 C CA . GLU A 1 92 ? 9.817 -5.320 -10.775 1.00 97.06 92 GLU A CA 1
ATOM 729 C C . GLU A 1 92 ? 11.115 -5.782 -10.102 1.00 97.06 92 GLU A C 1
ATOM 731 O O . GLU A 1 92 ? 12.076 -5.024 -10.050 1.00 97.06 92 GLU A O 1
ATOM 736 N N . ALA A 1 93 ? 11.223 -7.056 -9.706 1.00 97.31 93 ALA A N 1
ATOM 737 C CA . ALA A 1 93 ? 12.425 -7.617 -9.066 1.00 97.31 93 ALA A CA 1
ATOM 738 C C . ALA A 1 93 ? 13.734 -7.414 -9.867 1.00 97.31 93 ALA A C 1
ATOM 740 O O . ALA A 1 93 ? 14.837 -7.491 -9.330 1.00 97.31 93 ALA A O 1
ATOM 741 N N . HIS A 1 94 ? 13.622 -7.169 -11.175 1.00 96.62 94 HIS A N 1
ATOM 742 C CA . HIS A 1 94 ? 14.730 -6.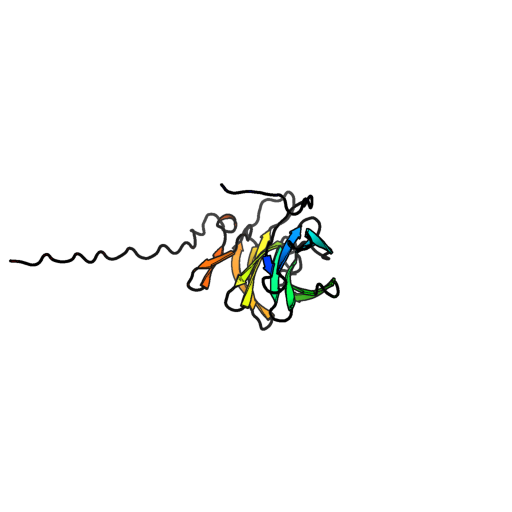900 -12.093 1.00 96.62 94 HIS A CA 1
ATOM 743 C C . HIS A 1 94 ? 15.031 -5.397 -12.278 1.00 96.62 94 HIS A C 1
ATOM 745 O O . HIS A 1 94 ? 15.928 -5.041 -13.043 1.00 96.62 94 HIS A O 1
ATOM 751 N N . MET A 1 95 ? 14.292 -4.511 -11.605 1.00 95.81 95 MET A N 1
ATOM 752 C CA . MET A 1 95 ? 14.333 -3.054 -11.740 1.00 95.81 95 MET A CA 1
ATOM 753 C C . MET A 1 95 ? 14.727 -2.399 -10.401 1.00 95.81 95 MET A C 1
ATOM 755 O O . MET A 1 95 ? 13.909 -1.769 -9.746 1.00 95.81 95 MET A O 1
ATOM 759 N N . PRO A 1 96 ? 16.006 -2.449 -9.985 1.00 94.44 96 PRO A N 1
ATOM 760 C CA . PRO A 1 96 ? 16.443 -1.994 -8.654 1.00 94.44 96 PRO A CA 1
ATOM 761 C C . PRO A 1 96 ? 16.353 -0.473 -8.429 1.00 94.44 96 PRO A C 1
ATOM 763 O O . PRO A 1 96 ? 16.744 0.025 -7.378 1.00 94.44 96 PRO A O 1
ATOM 766 N N . LYS A 1 97 ? 15.924 0.278 -9.446 1.00 95.12 97 LYS A N 1
ATOM 767 C CA . LYS A 1 97 ? 15.772 1.736 -9.418 1.00 95.12 97 LYS A CA 1
ATOM 768 C C . LYS A 1 97 ? 14.327 2.173 -9.187 1.00 95.12 97 LYS A C 1
ATOM 770 O O . LYS A 1 97 ? 14.055 3.373 -9.238 1.00 95.12 97 LYS A O 1
ATOM 775 N N . THR A 1 98 ? 13.401 1.231 -9.035 1.00 95.62 98 THR A N 1
ATOM 776 C CA . THR A 1 98 ? 11.994 1.534 -8.810 1.00 95.62 98 THR A CA 1
ATOM 777 C C . THR A 1 98 ? 11.558 1.142 -7.409 1.00 95.62 98 THR A C 1
ATOM 779 O O . THR A 1 98 ? 12.155 0.295 -6.749 1.00 95.62 98 THR A O 1
ATOM 782 N N . ARG A 1 99 ? 10.487 1.787 -6.957 1.00 95.94 99 ARG A N 1
ATOM 783 C CA . ARG A 1 99 ? 9.668 1.312 -5.845 1.00 95.94 99 ARG A CA 1
ATOM 784 C C . ARG A 1 99 ? 8.204 1.558 -6.150 1.00 95.94 99 ARG A C 1
ATOM 786 O O . ARG A 1 99 ? 7.871 2.435 -6.952 1.00 95.94 99 ARG A O 1
ATOM 793 N N . PHE A 1 100 ? 7.324 0.842 -5.464 1.00 97.00 100 PHE A N 1
ATOM 794 C CA . PHE A 1 100 ? 5.907 1.179 -5.471 1.00 97.00 100 PHE A CA 1
ATOM 795 C C . PHE A 1 100 ? 5.643 2.485 -4.713 1.00 97.00 100 PHE A C 1
ATOM 797 O O . PHE A 1 100 ? 6.309 2.795 -3.722 1.00 97.00 100 PHE A O 1
ATOM 804 N N . ASN A 1 101 ? 4.682 3.262 -5.209 1.00 94.88 101 ASN A N 1
ATOM 805 C CA . ASN A 1 101 ? 4.250 4.512 -4.599 1.00 94.88 101 ASN A CA 1
ATOM 806 C C . ASN A 1 101 ? 2.761 4.426 -4.267 1.00 94.88 101 ASN A C 1
ATOM 808 O O . ASN A 1 101 ? 2.432 3.759 -3.302 1.00 94.88 101 ASN A O 1
ATOM 812 N N . ASP A 1 102 ? 1.853 5.011 -5.046 1.00 94.19 102 ASP A N 1
ATOM 813 C CA . ASP A 1 102 ? 0.431 4.987 -4.681 1.00 94.19 102 ASP A CA 1
ATOM 814 C C . ASP A 1 102 ? -0.366 3.875 -5.383 1.00 94.19 102 ASP A C 1
ATOM 816 O O . ASP A 1 102 ? -0.015 3.388 -6.467 1.00 94.19 102 ASP A O 1
ATOM 820 N N . GLY A 1 103 ? -1.484 3.512 -4.765 1.00 94.69 103 GLY A N 1
ATOM 821 C CA . GLY A 1 103 ? -2.358 2.437 -5.185 1.00 94.69 103 GLY A CA 1
ATOM 822 C C . GLY A 1 103 ? -3.604 2.319 -4.318 1.00 94.69 103 GLY A C 1
ATOM 823 O O . GLY A 1 103 ? -3.699 2.859 -3.217 1.00 94.69 103 GLY A O 1
ATOM 824 N N . LYS A 1 104 ? -4.613 1.626 -4.843 1.00 93.88 104 LYS A N 1
ATOM 825 C CA . LYS A 1 104 ? -5.901 1.441 -4.177 1.00 93.88 104 LYS A CA 1
ATOM 826 C C . LYS A 1 104 ? -6.653 0.245 -4.778 1.00 93.88 104 LYS A C 1
ATOM 828 O O . LYS A 1 104 ? -6.512 -0.027 -5.975 1.00 93.88 104 LYS A O 1
ATOM 833 N N . PRO A 1 105 ? -7.478 -0.480 -3.999 1.00 93.94 105 PRO A N 1
ATOM 834 C CA . PRO A 1 105 ? -8.395 -1.461 -4.564 1.00 93.94 105 PRO A CA 1
ATOM 835 C C . PRO A 1 105 ? -9.522 -0.787 -5.348 1.00 93.94 105 PRO A C 1
ATOM 837 O O . PRO A 1 105 ? -10.070 0.233 -4.923 1.00 93.94 105 PRO A O 1
ATOM 840 N N . ASP A 1 106 ? -9.900 -1.387 -6.472 1.00 92.69 106 ASP A N 1
ATOM 841 C CA . ASP A 1 106 ? -11.083 -0.988 -7.219 1.00 92.69 106 ASP A CA 1
ATOM 842 C C . ASP A 1 106 ? -12.354 -1.680 -6.705 1.00 92.69 106 ASP A C 1
ATOM 844 O O . ASP A 1 106 ? -12.343 -2.565 -5.849 1.00 92.69 106 ASP A O 1
ATOM 848 N N . ARG A 1 107 ? -13.493 -1.276 -7.266 1.00 90.25 107 ARG A N 1
ATOM 849 C CA . ARG A 1 107 ? -14.821 -1.805 -6.914 1.00 90.25 107 ARG A CA 1
ATOM 850 C C . ARG A 1 107 ? -15.083 -3.230 -7.426 1.00 90.25 107 ARG A C 1
ATOM 852 O O . ARG A 1 107 ? -16.111 -3.803 -7.086 1.00 90.25 107 ARG A O 1
ATOM 859 N N . GLN A 1 108 ? -14.177 -3.802 -8.220 1.00 92.25 108 GLN A N 1
ATOM 860 C CA . GLN A 1 108 ? -14.191 -5.208 -8.634 1.00 92.25 108 GLN A CA 1
ATOM 861 C C . GLN A 1 108 ? -13.320 -6.086 -7.715 1.00 92.25 108 GLN A C 1
ATOM 863 O O . GLN A 1 108 ? -13.226 -7.289 -7.943 1.00 92.25 108 GLN A O 1
ATOM 868 N N . GLY A 1 109 ? -12.693 -5.507 -6.683 1.00 93.25 109 GLY A N 1
ATOM 869 C CA . GLY A 1 109 ? -11.822 -6.225 -5.753 1.00 93.25 109 GLY A CA 1
ATOM 870 C C . GLY A 1 109 ? -10.406 -6.455 -6.282 1.00 93.25 109 GLY A C 1
ATOM 871 O O . GLY A 1 109 ? -9.668 -7.248 -5.703 1.00 93.25 109 GLY A O 1
ATOM 872 N N . ARG A 1 110 ? -10.014 -5.776 -7.365 1.00 96.19 110 ARG A N 1
ATOM 873 C CA . ARG A 1 110 ? -8.649 -5.829 -7.908 1.00 96.19 110 ARG A CA 1
ATOM 874 C C . ARG A 1 110 ? -7.813 -4.752 -7.236 1.00 96.19 110 ARG A C 1
ATOM 876 O O . ARG A 1 110 ? -8.291 -3.633 -7.050 1.00 96.19 110 ARG A O 1
ATOM 883 N N . PHE A 1 111 ? -6.571 -5.056 -6.892 1.00 97.38 111 PHE A N 1
ATOM 884 C CA . PHE A 1 111 ? -5.677 -4.106 -6.241 1.00 97.38 111 PHE A CA 1
ATOM 885 C C . PHE A 1 111 ? -4.744 -3.461 -7.260 1.00 97.38 111 PHE A C 1
ATOM 887 O O . PHE A 1 111 ? -4.010 -4.148 -7.962 1.00 97.38 111 PHE A O 1
ATOM 894 N N . TRP A 1 112 ? -4.789 -2.137 -7.368 1.00 97.44 112 TRP A N 1
ATOM 895 C CA . TRP A 1 112 ? -3.965 -1.386 -8.308 1.00 97.44 112 TRP A CA 1
ATOM 896 C C . TRP A 1 112 ? -2.864 -0.668 -7.552 1.00 97.44 112 TRP A C 1
ATOM 898 O O . TRP A 1 112 ? -3.148 -0.047 -6.535 1.00 97.44 112 TRP A O 1
ATOM 908 N N . SER A 1 113 ? -1.638 -0.720 -8.053 1.00 97.06 113 SER A N 1
ATOM 909 C CA . SER A 1 113 ? -0.517 0.030 -7.490 1.00 97.06 113 SER A CA 1
ATOM 910 C C . SER A 1 113 ? 0.482 0.330 -8.587 1.00 97.06 113 SER A C 1
ATOM 912 O O . SER A 1 113 ? 0.722 -0.513 -9.458 1.00 97.06 113 SER A O 1
ATOM 914 N N . GLY A 1 114 ? 1.018 1.544 -8.589 1.00 95.75 114 GLY A N 1
ATOM 915 C CA . GLY A 1 114 ? 2.023 1.929 -9.563 1.00 95.75 114 GLY A CA 1
ATOM 916 C C . GLY A 1 114 ? 3.370 2.219 -8.931 1.00 95.75 114 GLY A C 1
ATOM 917 O O . GLY A 1 114 ? 3.472 2.665 -7.786 1.00 95.75 114 GLY A O 1
ATOM 918 N N . SER A 1 115 ? 4.407 1.962 -9.713 1.00 95.75 115 SER A N 1
ATOM 919 C CA . SER A 1 115 ? 5.789 2.212 -9.352 1.00 95.75 115 SER A CA 1
ATOM 920 C C . SER A 1 115 ? 6.269 3.583 -9.821 1.00 95.75 115 SER A C 1
ATOM 922 O O . SER A 1 115 ? 5.607 4.307 -10.576 1.00 95.75 115 SER A O 1
ATOM 924 N N . MET A 1 116 ? 7.433 3.965 -9.318 1.00 94.44 116 MET A N 1
ATOM 925 C CA . MET A 1 116 ? 8.135 5.184 -9.675 1.00 94.44 116 MET A CA 1
ATOM 926 C C . MET A 1 116 ? 9.635 4.944 -9.696 1.00 94.44 116 MET A C 1
ATOM 928 O O . MET A 1 116 ? 10.128 4.063 -8.995 1.00 94.44 116 MET A O 1
ATOM 932 N N . PHE A 1 117 ? 10.356 5.758 -10.464 1.00 93.62 117 PHE A N 1
A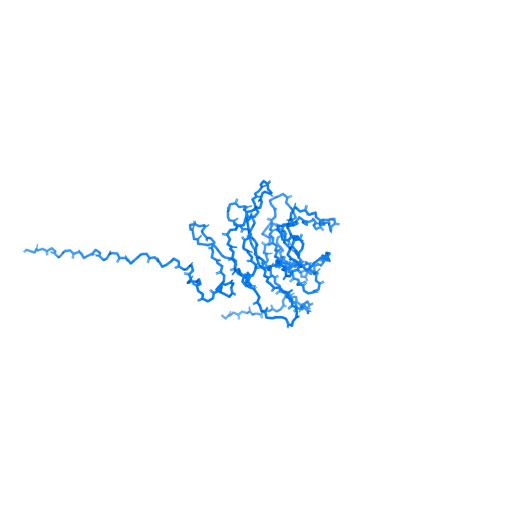TOM 933 C CA . PHE A 1 117 ? 11.805 5.841 -10.335 1.00 93.62 117 PHE A CA 1
ATOM 934 C C . PHE A 1 117 ? 12.167 6.494 -9.005 1.00 93.62 117 PHE A C 1
ATOM 936 O O . PHE A 1 117 ? 11.675 7.579 -8.688 1.00 93.62 117 PHE A O 1
ATOM 943 N N . GLU A 1 118 ? 13.080 5.877 -8.265 1.00 90.44 118 GLU A N 1
ATOM 944 C CA . GLU A 1 118 ? 13.617 6.462 -7.050 1.00 90.44 118 GLU A CA 1
ATOM 945 C C . GLU A 1 118 ? 15.087 6.103 -6.858 1.00 90.44 118 GLU A C 1
ATOM 947 O O . GLU A 1 118 ? 15.450 5.098 -6.252 1.00 90.44 118 GLU A O 1
ATOM 952 N N . VAL A 1 119 ? 15.955 6.977 -7.364 1.00 91.12 119 VAL A N 1
ATOM 953 C CA . VAL A 1 119 ? 17.382 6.939 -7.052 1.00 91.12 119 VAL A CA 1
ATOM 954 C C . VAL A 1 119 ? 17.815 8.331 -6.592 1.00 91.12 119 VAL A C 1
ATOM 956 O O . VAL A 1 119 ? 17.793 9.270 -7.395 1.00 91.12 119 VAL A O 1
ATOM 959 N N . PRO A 1 120 ? 18.209 8.501 -5.316 1.00 87.38 120 PRO A N 1
ATOM 960 C CA . PRO A 1 120 ? 18.618 9.796 -4.789 1.00 87.38 120 PRO A CA 1
ATOM 961 C C . PRO A 1 120 ? 19.719 10.453 -5.628 1.00 87.38 120 PRO A C 1
ATOM 963 O O . PRO A 1 120 ? 20.721 9.829 -5.978 1.00 87.38 120 PRO A O 1
ATOM 966 N N . GLY A 1 121 ? 19.533 11.735 -5.948 1.00 90.81 121 GLY A N 1
ATOM 967 C CA . GLY A 1 121 ? 20.506 12.532 -6.700 1.00 90.81 121 GLY A CA 1
ATOM 968 C C . GLY A 1 121 ? 20.556 12.264 -8.209 1.00 90.81 121 GLY A C 1
ATOM 969 O O . GLY A 1 121 ? 21.369 12.885 -8.891 1.00 90.81 121 GLY A O 1
ATOM 970 N N . GLN A 1 122 ? 19.703 11.386 -8.747 1.00 91.38 122 GLN A N 1
ATOM 971 C CA . GLN A 1 122 ? 19.606 11.147 -10.189 1.00 91.38 122 GLN A CA 1
ATOM 972 C C . GLN A 1 122 ? 18.375 11.835 -10.802 1.00 91.38 122 GLN A C 1
ATOM 974 O O . GLN A 1 122 ? 17.354 11.988 -10.128 1.00 91.38 122 GLN A O 1
ATOM 979 N N . PRO A 1 123 ? 18.444 12.259 -12.080 1.00 89.38 123 PRO A N 1
ATOM 980 C CA . PRO A 1 123 ? 17.272 12.736 -12.808 1.00 89.38 123 PRO A CA 1
ATOM 981 C C . PRO A 1 123 ? 16.184 11.660 -12.876 1.00 89.38 123 PRO A C 1
ATOM 983 O O . PRO A 1 123 ? 16.494 10.483 -13.029 1.00 89.38 123 PRO A O 1
ATOM 986 N N . ILE A 1 124 ? 14.917 12.076 -12.812 1.00 87.69 124 ILE A N 1
ATOM 987 C CA . ILE A 1 124 ? 13.771 11.164 -12.912 1.00 87.69 124 ILE A CA 1
ATOM 988 C C . ILE A 1 124 ? 13.797 10.439 -14.263 1.00 87.69 124 ILE A C 1
ATOM 990 O O . ILE A 1 124 ? 13.812 11.079 -15.317 1.00 87.69 124 ILE A O 1
ATOM 994 N N . GLU A 1 125 ? 13.729 9.110 -14.224 1.00 90.81 125 GLU A N 1
ATOM 995 C CA . GLU A 1 125 ? 13.479 8.272 -15.394 1.00 90.81 125 GLU A CA 1
ATOM 996 C C . GLU A 1 125 ? 12.004 7.829 -15.421 1.00 90.81 125 GLU A C 1
ATOM 998 O O . GLU A 1 125 ? 11.414 7.487 -14.399 1.00 90.81 125 GLU A O 1
ATOM 1003 N N . PHE A 1 126 ? 11.389 7.801 -16.604 1.00 92.25 126 PHE A N 1
ATOM 1004 C CA . PHE A 1 126 ? 10.009 7.336 -16.795 1.00 92.25 126 PHE A CA 1
ATOM 1005 C C . PHE A 1 126 ? 9.992 5.817 -16.995 1.00 92.25 126 PHE A C 1
ATOM 1007 O O . PHE A 1 126 ? 9.673 5.332 -18.077 1.00 92.25 126 PHE A O 1
ATOM 1014 N N . ILE A 1 127 ? 10.425 5.072 -15.978 1.00 93.19 127 ILE A N 1
ATOM 1015 C CA . ILE A 1 127 ? 10.554 3.605 -16.030 1.00 93.19 127 ILE A CA 1
ATOM 1016 C C . ILE A 1 127 ? 9.548 2.874 -15.140 1.00 93.19 127 ILE A C 1
ATOM 1018 O O . ILE A 1 127 ? 9.469 1.651 -15.210 1.00 93.19 127 ILE A O 1
ATOM 1022 N N . GLY A 1 128 ? 8.778 3.604 -14.332 1.00 93.88 128 GLY A N 1
ATOM 1023 C CA . GLY A 1 128 ? 7.696 3.032 -13.547 1.00 93.88 128 GLY A CA 1
ATOM 1024 C C . GLY A 1 128 ? 6.533 2.571 -14.425 1.00 93.88 128 GLY A C 1
ATOM 1025 O O . GLY A 1 128 ? 6.438 2.882 -15.620 1.00 93.88 128 GLY A O 1
ATOM 1026 N N . ALA A 1 129 ? 5.612 1.846 -13.810 1.00 94.75 129 ALA A N 1
ATOM 1027 C CA . ALA A 1 129 ? 4.434 1.306 -14.460 1.00 94.75 129 ALA A CA 1
ATOM 1028 C C . ALA A 1 129 ? 3.260 1.210 -13.483 1.00 94.75 129 ALA A C 1
ATOM 1030 O O . ALA A 1 129 ? 3.442 1.167 -12.269 1.00 94.75 129 ALA A O 1
ATOM 1031 N N . LEU A 1 130 ? 2.039 1.171 -14.018 1.00 95.56 130 LEU A N 1
ATOM 1032 C CA . LEU A 1 130 ? 0.848 0.851 -13.239 1.00 95.56 130 LEU A CA 1
ATOM 1033 C C . LEU A 1 130 ? 0.557 -0.641 -13.361 1.00 95.56 130 LEU A C 1
ATOM 1035 O O . LEU A 1 130 ? 0.414 -1.151 -14.474 1.00 95.56 130 LEU A O 1
ATOM 1039 N N . TYR A 1 131 ? 0.372 -1.304 -12.225 1.00 97.31 131 TYR A N 1
ATOM 1040 C CA . TYR A 1 131 ? 0.015 -2.713 -12.151 1.00 97.31 131 TYR A CA 1
ATOM 1041 C C . TYR A 1 131 ? -1.379 -2.911 -11.566 1.00 97.31 131 TYR A C 1
ATOM 1043 O O . TYR A 1 131 ? -1.883 -2.093 -10.791 1.00 97.31 131 TYR A O 1
ATOM 1051 N N . ARG A 1 132 ? -1.981 -4.041 -11.927 1.00 97.56 132 ARG A N 1
ATOM 1052 C CA . ARG A 1 132 ? -3.229 -4.551 -11.369 1.00 97.56 132 ARG A CA 1
ATOM 1053 C C . ARG A 1 132 ? -3.024 -5.987 -10.902 1.00 97.56 132 ARG A C 1
ATOM 1055 O O . ARG A 1 132 ? -2.720 -6.851 -11.718 1.00 97.56 132 ARG A O 1
ATOM 1062 N N . LEU A 1 133 ? -3.213 -6.221 -9.611 1.00 98.50 133 LEU A N 1
ATOM 1063 C CA . LEU A 1 133 ? -3.289 -7.531 -8.978 1.00 98.50 133 LEU A CA 1
ATOM 1064 C C . LEU A 1 133 ? -4.757 -7.975 -8.933 1.00 98.50 133 LEU A C 1
ATOM 1066 O O . LEU A 1 133 ? -5.593 -7.321 -8.301 1.00 98.50 133 LEU A O 1
ATOM 1070 N N . ASP A 1 134 ? -5.068 -9.075 -9.607 1.00 97.81 134 ASP A N 1
ATOM 1071 C CA . ASP A 1 134 ? -6.405 -9.664 -9.625 1.00 97.81 134 ASP A CA 1
ATOM 1072 C C . ASP A 1 134 ? -6.623 -10.603 -8.413 1.00 97.81 134 ASP A C 1
ATOM 1074 O O . ASP A 1 134 ? -5.660 -11.028 -7.769 1.00 97.81 134 ASP A O 1
ATOM 1078 N N . PRO A 1 135 ? -7.881 -10.945 -8.058 1.00 96.31 135 PRO A N 1
ATOM 1079 C CA . PRO A 1 135 ? -8.180 -11.812 -6.910 1.00 96.31 135 PRO A CA 1
ATOM 1080 C C . PRO A 1 135 ? -7.580 -13.225 -6.980 1.00 96.31 135 PRO A C 1
ATOM 1082 O O . PRO A 1 135 ? -7.460 -13.887 -5.950 1.00 96.31 135 PRO A O 1
ATOM 10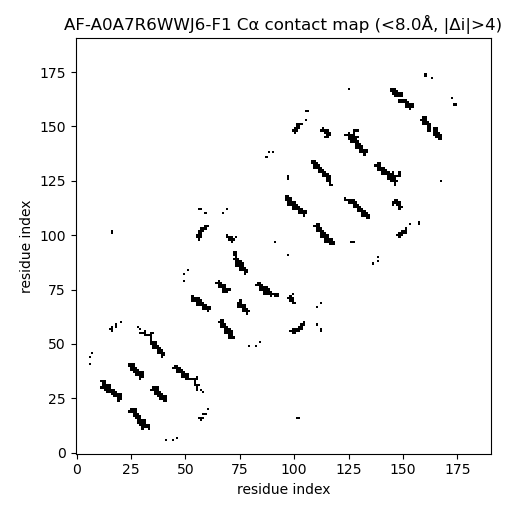85 N N . ASP A 1 136 ? -7.217 -13.690 -8.179 1.00 96.88 136 ASP A N 1
ATOM 1086 C CA . ASP A 1 136 ? -6.505 -14.952 -8.418 1.00 96.88 136 ASP A CA 1
ATOM 1087 C C . ASP A 1 136 ? -4.977 -14.828 -8.261 1.00 96.88 136 ASP A C 1
ATOM 1089 O O . ASP A 1 136 ? -4.250 -15.789 -8.502 1.00 96.88 136 ASP A O 1
ATOM 1093 N N . LEU A 1 137 ? -4.505 -13.656 -7.823 1.00 97.38 137 LEU A N 1
ATOM 1094 C CA . LEU A 1 137 ? -3.107 -13.272 -7.632 1.00 97.38 137 LEU A CA 1
ATOM 1095 C C . LEU A 1 137 ? -2.301 -13.099 -8.924 1.00 97.38 137 LEU A C 1
ATOM 1097 O O . LEU A 1 137 ? -1.088 -12.896 -8.866 1.00 97.38 137 LEU A O 1
ATOM 1101 N N . SER A 1 138 ? -2.954 -13.107 -10.088 1.00 98.19 138 SER A N 1
ATOM 1102 C CA . SER A 1 138 ? -2.302 -12.703 -11.330 1.00 98.19 138 SER A CA 1
ATOM 1103 C C . SER A 1 138 ? -2.032 -11.194 -11.330 1.00 98.19 138 SER A C 1
ATOM 1105 O O . SER A 1 138 ? -2.875 -10.390 -10.926 1.00 98.19 138 SER A O 1
ATOM 1107 N N . VAL A 1 139 ? -0.837 -10.799 -11.777 1.00 98.38 139 VAL A N 1
ATOM 1108 C CA . VAL A 1 139 ? -0.444 -9.390 -11.906 1.00 98.38 139 VAL A CA 1
ATOM 1109 C C . VAL A 1 139 ? -0.329 -9.007 -13.367 1.00 98.38 139 VAL A C 1
ATOM 1111 O O . VAL A 1 139 ? 0.338 -9.674 -14.156 1.00 98.38 139 VAL A O 1
ATOM 1114 N N . HIS A 1 140 ? -0.960 -7.888 -13.706 1.00 97.75 140 HIS A N 1
ATOM 1115 C CA . HIS A 1 140 ? -1.025 -7.346 -15.055 1.00 97.75 140 HIS A CA 1
ATOM 1116 C C . HIS A 1 140 ? -0.401 -5.962 -15.076 1.00 97.75 140 HIS A C 1
ATOM 1118 O O . HIS A 1 140 ? -0.744 -5.101 -14.265 1.00 97.75 140 HIS A O 1
ATOM 1124 N N . ARG A 1 141 ? 0.499 -5.736 -16.028 1.00 96.12 141 ARG A N 1
ATOM 1125 C CA . ARG A 1 141 ? 1.077 -4.422 -16.302 1.00 96.12 141 ARG A CA 1
ATOM 1126 C C . ARG A 1 141 ? 0.140 -3.663 -17.237 1.00 96.12 141 ARG A C 1
ATOM 1128 O O . ARG A 1 141 ? -0.184 -4.146 -18.318 1.00 96.12 141 ARG A O 1
ATOM 1135 N N . MET A 1 142 ? -0.341 -2.512 -16.788 1.00 94.38 142 MET A N 1
ATOM 1136 C CA . MET A 1 142 ? -1.467 -1.807 -17.405 1.00 94.38 142 MET A CA 1
ATOM 1137 C C . MET A 1 142 ? -1.025 -0.565 -18.173 1.00 94.38 142 MET A C 1
ATOM 1139 O O . MET A 1 142 ? -1.573 -0.277 -19.234 1.00 94.38 142 MET A O 1
ATOM 1143 N N . ILE A 1 143 ? -0.068 0.185 -17.621 1.00 91.25 143 ILE A N 1
ATOM 1144 C CA . ILE A 1 143 ? 0.479 1.409 -18.216 1.00 91.25 143 ILE A CA 1
ATOM 1145 C C . ILE A 1 143 ? 1.983 1.435 -17.973 1.00 91.25 143 ILE A C 1
ATOM 1147 O O . ILE A 1 143 ? 2.431 1.139 -16.869 1.00 91.25 143 ILE A O 1
ATOM 1151 N N . ASP A 1 144 ? 2.725 1.834 -18.999 1.00 91.75 144 ASP A N 1
ATOM 1152 C CA . ASP A 1 144 ? 4.174 2.006 -18.987 1.00 91.75 144 ASP A CA 1
ATOM 1153 C C . ASP A 1 144 ? 4.587 3.469 -18.902 1.00 91.75 144 ASP A C 1
ATOM 1155 O O . ASP A 1 144 ? 3.794 4.378 -19.152 1.00 91.75 144 ASP A O 1
ATOM 1159 N N . GLY A 1 145 ? 5.877 3.688 -18.651 1.00 89.38 145 GLY A N 1
ATOM 1160 C CA . GLY A 1 145 ? 6.483 4.997 -18.834 1.00 89.38 145 GLY A CA 1
ATOM 1161 C C . GLY A 1 145 ? 6.086 5.986 -17.748 1.00 89.38 145 GLY A C 1
ATOM 1162 O O . GLY A 1 145 ? 5.986 7.178 -18.023 1.00 89.38 145 GLY A O 1
ATOM 1163 N N . ILE A 1 146 ? 5.808 5.505 -16.538 1.00 88.12 146 ILE A N 1
ATOM 1164 C CA . ILE A 1 146 ? 5.389 6.336 -15.415 1.00 88.12 146 ILE A CA 1
ATOM 1165 C C . ILE A 1 146 ? 6.622 6.894 -14.703 1.00 88.12 146 ILE A C 1
ATOM 1167 O O . ILE A 1 146 ? 7.551 6.163 -14.370 1.00 88.12 146 ILE A O 1
ATOM 1171 N N . GLY A 1 147 ? 6.639 8.207 -14.470 1.00 85.50 147 GLY A N 1
ATOM 1172 C CA . GLY A 1 147 ? 7.695 8.851 -13.681 1.00 85.50 147 GLY A CA 1
ATOM 1173 C C . GLY A 1 147 ? 7.464 8.653 -12.184 1.00 85.50 147 GLY A C 1
ATOM 1174 O O . GLY A 1 147 ? 8.323 8.132 -11.477 1.00 85.50 147 GLY A O 1
ATOM 1175 N N . CYS A 1 148 ? 6.273 9.041 -11.718 1.00 87.62 148 CYS A N 1
ATOM 1176 C CA . CYS A 1 148 ? 5.846 8.920 -10.326 1.00 87.62 148 CYS A CA 1
ATOM 1177 C C . CYS A 1 148 ? 4.357 8.562 -10.227 1.00 87.62 148 CYS A C 1
ATOM 1179 O O . CYS A 1 148 ? 3.504 9.445 -10.331 1.00 87.62 148 CYS A O 1
ATOM 1181 N N . SER A 1 149 ? 4.025 7.276 -10.048 1.00 85.12 149 SER A N 1
ATOM 1182 C CA . SER A 1 149 ? 2.625 6.861 -9.883 1.00 85.12 149 SER A CA 1
ATOM 1183 C C . SER A 1 149 ? 2.046 7.418 -8.588 1.00 85.12 149 SER A C 1
ATOM 1185 O O . SER A 1 149 ? 2.553 7.135 -7.509 1.00 85.12 149 SER A O 1
ATOM 1187 N N . ASN A 1 150 ? 0.974 8.192 -8.675 1.00 86.31 150 ASN A N 1
ATOM 1188 C CA . ASN A 1 150 ? 0.334 8.839 -7.530 1.00 86.31 150 ASN A CA 1
ATOM 1189 C C . ASN A 1 150 ? -1.195 8.785 -7.710 1.00 86.31 150 ASN A C 1
ATOM 1191 O O . ASN A 1 150 ? -1.652 8.391 -8.781 1.00 86.31 150 ASN A O 1
ATOM 1195 N N . GLY A 1 151 ? -1.963 9.212 -6.709 1.00 79.38 151 GLY A N 1
ATOM 1196 C CA . GLY A 1 151 ? -3.420 9.364 -6.661 1.00 79.38 151 GLY A CA 1
ATOM 1197 C C . GLY A 1 151 ? -4.220 8.594 -7.709 1.00 79.38 151 GLY A C 1
ATOM 1198 O O . GLY A 1 151 ? -4.402 9.087 -8.827 1.00 79.38 151 GLY A O 1
ATOM 1199 N N . LEU A 1 152 ? -4.764 7.435 -7.326 1.00 83.56 152 LEU A N 1
ATOM 1200 C CA . LEU A 1 152 ? -5.680 6.661 -8.164 1.00 83.56 152 LEU A CA 1
ATOM 1201 C C . LEU A 1 152 ? -7.143 6.897 -7.780 1.00 83.56 152 LEU A C 1
ATOM 1203 O O . LEU A 1 152 ? -7.551 6.772 -6.623 1.00 83.56 152 LEU A O 1
ATOM 1207 N N . ALA A 1 153 ? -7.960 7.168 -8.792 1.00 83.50 153 ALA A N 1
ATOM 1208 C CA . ALA A 1 153 ? -9.409 7.212 -8.683 1.00 83.50 153 ALA A CA 1
ATOM 1209 C C . ALA A 1 153 ? -10.052 6.419 -9.821 1.00 83.50 153 ALA A C 1
A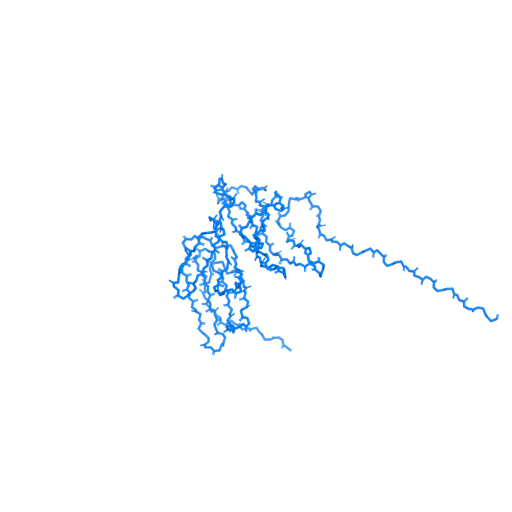TOM 1211 O O . ALA A 1 153 ? -9.411 6.104 -10.820 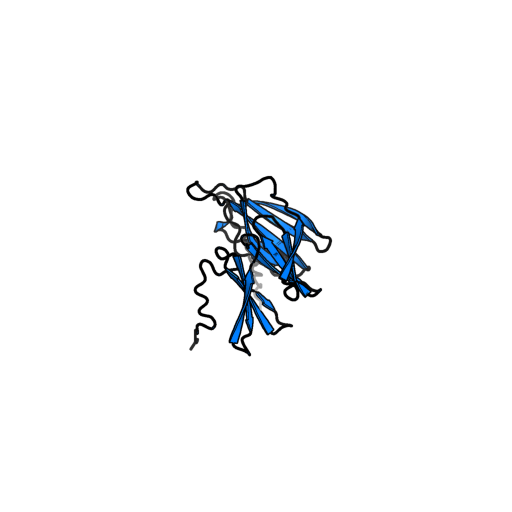1.00 83.50 153 ALA A O 1
ATOM 1212 N N . TRP A 1 154 ? -11.342 6.124 -9.685 1.00 84.12 154 TRP A N 1
ATOM 1213 C CA . TRP A 1 154 ? -12.114 5.511 -10.760 1.00 84.12 154 TRP A CA 1
ATOM 1214 C C . TRP A 1 154 ? -13.287 6.386 -11.132 1.00 84.12 154 TRP A C 1
ATOM 1216 O O . TRP A 1 154 ? -14.030 6.850 -10.259 1.00 84.12 154 TRP A O 1
ATOM 1226 N N . SER A 1 155 ? -13.493 6.524 -12.436 1.00 84.00 155 SER A N 1
ATOM 1227 C CA . SER A 1 155 ? -14.736 7.044 -12.981 1.00 84.00 155 SER A CA 1
ATOM 1228 C C . SER A 1 155 ? -15.931 6.166 -12.556 1.00 84.00 155 SER A C 1
ATOM 1230 O O . SER A 1 155 ? -15.760 5.012 -12.136 1.00 84.00 155 SER A O 1
ATOM 1232 N N . PRO A 1 156 ? -17.171 6.676 -12.670 1.00 81.69 156 PRO A N 1
ATOM 1233 C CA . PRO A 1 156 ? -18.370 5.879 -12.410 1.00 81.69 156 PRO A CA 1
ATOM 1234 C C . PRO A 1 156 ? -18.467 4.604 -13.264 1.00 81.69 156 PRO A C 1
ATOM 1236 O O . PRO A 1 156 ? -19.031 3.617 -12.805 1.00 81.69 156 PRO A O 1
ATOM 1239 N N . ASP A 1 157 ? -17.878 4.598 -14.466 1.00 81.44 157 ASP A N 1
ATOM 1240 C CA . ASP A 1 157 ? -17.779 3.430 -15.352 1.00 81.44 157 ASP A CA 1
ATOM 1241 C C . ASP A 1 157 ? -16.506 2.588 -15.124 1.00 81.44 157 ASP A C 1
ATOM 1243 O O . ASP A 1 157 ? -16.128 1.780 -15.970 1.00 81.44 157 ASP A O 1
ATOM 1247 N N . SER A 1 158 ? -15.866 2.728 -13.957 1.00 75.06 158 SER A N 1
ATOM 1248 C CA . SER A 1 158 ? -14.769 1.869 -13.490 1.00 75.06 158 SER A CA 1
ATOM 1249 C C . SER A 1 158 ? -13.456 1.969 -14.280 1.00 75.06 158 SER A C 1
ATOM 1251 O O . SER A 1 158 ? -12.622 1.063 -14.207 1.00 75.06 158 SER A O 1
ATOM 1253 N N . ARG A 1 159 ? -13.209 3.078 -14.985 1.00 79.56 159 ARG A N 1
ATOM 1254 C CA . ARG A 1 159 ? -11.906 3.329 -15.622 1.00 79.56 159 ARG A CA 1
ATOM 1255 C C . ARG A 1 159 ? -10.936 3.957 -14.622 1.00 79.56 159 ARG A C 1
ATOM 1257 O O . ARG A 1 159 ? -11.351 4.862 -13.896 1.00 79.56 159 ARG A O 1
ATOM 1264 N N . PRO A 1 160 ? -9.671 3.506 -14.574 1.00 76.38 160 PRO A N 1
ATOM 1265 C CA . PRO A 1 160 ? -8.673 4.115 -13.709 1.00 76.38 160 PRO A CA 1
ATOM 1266 C C . PRO A 1 160 ? -8.303 5.517 -14.215 1.00 76.38 160 PRO A C 1
ATOM 1268 O O . PRO A 1 160 ? -8.049 5.723 -15.401 1.00 76.38 160 PRO A O 1
ATOM 1271 N N . CYS A 1 161 ? -8.241 6.468 -13.292 1.00 76.25 161 CYS A N 1
ATOM 1272 C CA . CYS A 1 161 ? -7.706 7.811 -13.468 1.00 76.25 161 CYS A CA 1
ATOM 1273 C C . CYS A 1 161 ? -6.499 7.956 -12.536 1.00 76.25 161 CYS A C 1
ATOM 1275 O O . CYS A 1 161 ? -6.631 7.741 -11.333 1.00 76.25 161 CYS A O 1
ATOM 1277 N N . ILE A 1 162 ? -5.344 8.319 -13.090 1.00 72.56 162 ILE A N 1
ATOM 1278 C CA . ILE A 1 162 ? -4.089 8.504 -12.348 1.00 72.56 162 ILE A CA 1
ATOM 1279 C C . ILE A 1 162 ? -3.709 9.981 -12.417 1.00 72.56 162 ILE A C 1
ATOM 1281 O O . ILE A 1 162 ? -3.935 10.637 -13.438 1.00 72.56 162 ILE A O 1
ATOM 1285 N N . SER A 1 163 ? -3.122 10.492 -11.340 1.00 68.50 163 SER A N 1
ATOM 1286 C CA . SER A 1 163 ? -2.553 11.840 -11.259 1.00 68.50 163 SER A CA 1
ATOM 1287 C C . SER A 1 163 ? -1.646 12.204 -12.464 1.00 68.50 163 SER A C 1
ATOM 1289 O O . SER A 1 163 ? -0.813 11.389 -12.865 1.00 68.50 163 SER A O 1
ATOM 1291 N N . PRO A 1 164 ? -1.728 13.436 -13.025 1.00 56.09 164 PRO A N 1
ATOM 1292 C CA . PRO A 1 164 ? -0.918 13.862 -14.176 1.00 56.09 164 PRO A CA 1
ATOM 1293 C C . PRO A 1 164 ? 0.591 13.886 -13.910 1.00 56.09 164 PRO A C 1
ATOM 1295 O O . PRO A 1 164 ? 1.371 13.746 -14.848 1.00 56.09 164 PRO A O 1
ATOM 1298 N N . THR A 1 165 ? 1.014 14.031 -12.649 1.00 58.53 165 THR A N 1
ATOM 1299 C CA . THR A 1 165 ? 2.434 14.023 -12.246 1.00 58.53 165 THR A CA 1
ATOM 1300 C C . THR A 1 165 ? 3.114 12.673 -12.537 1.00 58.53 165 THR A C 1
ATOM 1302 O O . THR A 1 165 ? 4.338 12.575 -12.514 1.00 58.53 165 THR A O 1
ATOM 1305 N N . ALA A 1 166 ? 2.321 11.644 -12.854 1.00 54.06 166 ALA A N 1
ATOM 1306 C CA . ALA A 1 166 ? 2.766 10.308 -13.224 1.00 54.06 166 ALA A CA 1
ATOM 1307 C C . ALA A 1 166 ? 3.143 10.154 -14.708 1.00 54.06 166 ALA A 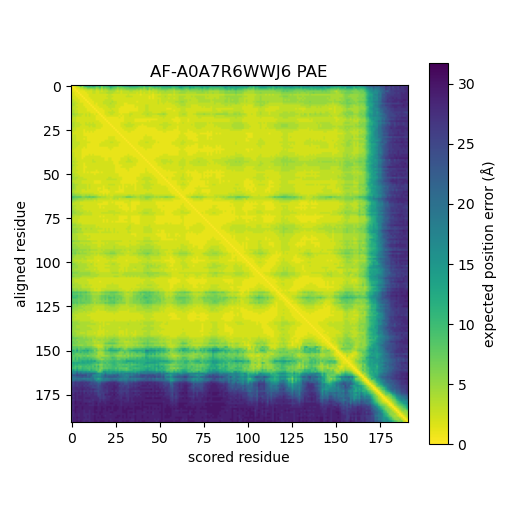C 1
ATOM 1309 O O . ALA A 1 166 ? 3.814 9.188 -15.058 1.00 54.06 166 ALA A O 1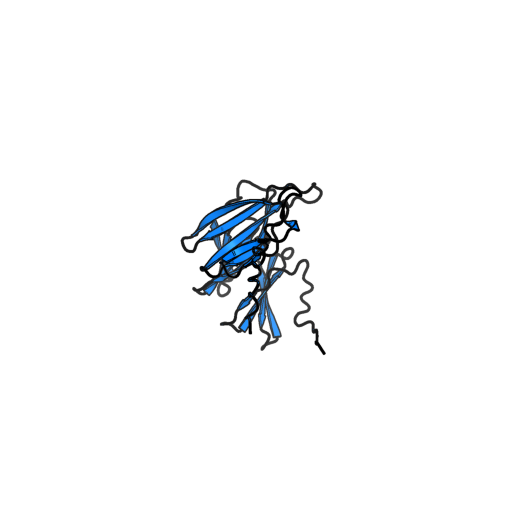
ATOM 1310 N N . MET A 1 167 ? 2.731 11.068 -15.590 1.00 56.69 167 MET A N 1
ATOM 1311 C CA . MET A 1 167 ? 2.805 10.874 -17.043 1.00 56.69 167 MET A CA 1
ATOM 1312 C C . MET A 1 167 ? 3.949 11.682 -17.678 1.00 56.69 167 MET A C 1
ATOM 1314 O O . MET A 1 167 ? 4.209 12.815 -17.263 1.00 56.69 167 MET A O 1
ATOM 1318 N N . PRO A 1 168 ? 4.621 11.167 -18.725 1.00 51.84 168 PRO A N 1
ATOM 1319 C CA . PRO A 1 168 ? 5.541 11.976 -19.511 1.00 51.84 168 PRO A CA 1
ATOM 1320 C C . PRO A 1 168 ? 4.755 13.109 -20.175 1.00 51.84 168 PRO A C 1
ATOM 1322 O O . PRO A 1 168 ? 3.606 12.919 -20.569 1.00 51.84 168 PRO A O 1
ATOM 1325 N N . ALA A 1 169 ? 5.387 14.270 -20.381 1.00 47.81 169 ALA A N 1
ATOM 1326 C CA . ALA A 1 169 ? 4.760 15.480 -20.943 1.00 47.81 169 ALA A CA 1
ATOM 1327 C C . ALA A 1 169 ? 4.067 15.294 -22.319 1.00 47.81 169 ALA A C 1
ATOM 1329 O O . ALA A 1 169 ? 3.443 16.221 -22.830 1.00 47.81 169 ALA A O 1
ATOM 1330 N N . ARG A 1 170 ? 4.190 14.112 -22.940 1.00 38.31 170 ARG A N 1
ATOM 1331 C CA . ARG A 1 170 ? 3.583 13.730 -24.223 1.00 38.31 170 ARG A CA 1
ATOM 1332 C C . ARG A 1 170 ? 2.309 12.884 -24.102 1.00 38.31 170 ARG A C 1
ATOM 1334 O O . ARG A 1 170 ? 1.617 12.736 -25.105 1.00 38.31 170 ARG A O 1
ATOM 1341 N N . CYS A 1 171 ? 1.975 12.353 -22.926 1.00 39.69 171 CYS A N 1
ATOM 1342 C CA . CYS A 1 171 ? 0.693 11.689 -22.703 1.00 39.69 171 CYS A CA 1
ATOM 1343 C C . CYS A 1 171 ? -0.322 12.746 -22.265 1.00 39.69 171 CYS A C 1
ATOM 1345 O O . CYS A 1 171 ? -0.268 13.249 -21.145 1.00 39.69 171 CYS A O 1
ATOM 1347 N N . GLY A 1 172 ? -1.219 13.131 -23.178 1.00 34.59 172 GLY A N 1
ATOM 1348 C CA . GLY A 1 172 ? -2.327 14.029 -22.855 1.00 34.59 172 GLY A CA 1
ATOM 1349 C C . GLY A 1 172 ? -3.160 13.491 -21.682 1.00 34.59 172 GLY A C 1
ATOM 1350 O O . GLY A 1 172 ? -3.137 12.287 -21.410 1.00 34.59 172 GLY A O 1
ATOM 1351 N N . PRO A 1 173 ? -3.899 14.357 -20.969 1.00 37.50 173 PRO A N 1
ATOM 1352 C CA . PRO A 1 173 ? -4.711 13.920 -19.845 1.00 37.50 173 PRO A CA 1
ATOM 1353 C C . PRO A 1 173 ? -5.687 12.832 -20.309 1.00 37.50 173 PRO A C 1
ATOM 1355 O O . PRO A 1 173 ? -6.473 13.062 -21.226 1.00 37.50 173 PRO A O 1
ATOM 1358 N N . MET A 1 174 ? -5.698 11.670 -19.646 1.00 43.81 174 MET A N 1
ATOM 1359 C CA . MET A 1 174 ? -6.808 10.707 -19.740 1.00 43.81 174 MET A CA 1
ATOM 1360 C C . MET A 1 174 ? -8.037 11.242 -18.983 1.00 43.81 174 MET A C 1
ATOM 1362 O O . MET A 1 174 ? -8.625 10.574 -18.138 1.00 43.81 174 MET A O 1
ATOM 1366 N N . ILE A 1 175 ? -8.413 12.490 -19.261 1.00 37.00 175 ILE A N 1
ATOM 1367 C CA . ILE A 1 175 ? -9.689 13.061 -18.861 1.00 37.00 175 ILE A CA 1
ATOM 1368 C C . ILE A 1 175 ? -10.621 12.766 -20.027 1.00 37.00 175 ILE A C 1
ATOM 1370 O O . ILE A 1 175 ? -10.519 13.384 -21.085 1.00 37.00 175 ILE A O 1
ATOM 1374 N N . SER A 1 176 ? -11.524 11.802 -19.853 1.00 36.69 176 SER A N 1
ATOM 1375 C CA . SER A 1 176 ? -12.661 11.679 -20.756 1.00 36.69 176 SER A CA 1
ATOM 1376 C C . SER A 1 176 ? -13.498 12.947 -20.613 1.00 36.69 176 SER A C 1
ATOM 1378 O O . SER A 1 176 ? -14.227 13.113 -19.633 1.00 36.69 176 SER A O 1
ATOM 1380 N N . THR A 1 177 ? -13.385 13.867 -21.563 1.00 30.06 177 THR A N 1
ATOM 1381 C CA . THR A 1 177 ? -14.406 14.893 -21.735 1.00 30.06 177 THR A CA 1
ATOM 1382 C C . THR A 1 177 ? -15.712 14.179 -22.099 1.00 30.06 177 THR A C 1
ATOM 1384 O O . THR A 1 177 ? -15.709 13.315 -22.982 1.00 30.06 177 THR A O 1
ATOM 1387 N N . PRO A 1 178 ? -16.838 14.458 -21.417 1.00 31.41 178 PRO A N 1
ATOM 1388 C CA . PRO A 1 178 ? -18.120 13.950 -21.880 1.00 31.41 178 PRO A CA 1
ATOM 1389 C C . PRO A 1 178 ? -18.390 14.518 -23.285 1.00 31.41 178 PRO A C 1
ATOM 1391 O O . PRO A 1 178 ? -18.002 15.660 -23.559 1.00 31.41 178 PRO A O 1
ATOM 1394 N N . PRO A 1 179 ? -19.027 13.754 -24.192 1.00 35.12 179 PRO A N 1
ATOM 1395 C CA . PRO A 1 179 ? -19.374 14.276 -25.507 1.00 35.12 179 PRO A CA 1
ATOM 1396 C C . PRO A 1 179 ? -20.277 15.509 -25.344 1.00 35.12 179 PRO A C 1
ATOM 1398 O O . PRO A 1 179 ? -21.086 15.551 -24.410 1.00 35.12 179 PRO A O 1
ATOM 1401 N N . PRO A 1 180 ? -20.154 16.522 -26.222 1.00 34.91 180 PRO A N 1
ATOM 1402 C CA . PRO A 1 180 ? -20.981 17.714 -26.136 1.00 34.91 180 PRO A CA 1
ATOM 1403 C C . PRO A 1 180 ? -22.453 17.308 -26.204 1.00 34.91 180 PRO A C 1
ATOM 1405 O O . PRO A 1 180 ? -22.860 16.541 -27.080 1.00 34.91 180 PRO A O 1
ATOM 1408 N N . ALA A 1 181 ? -23.246 17.813 -25.259 1.00 39.75 181 ALA A N 1
ATOM 1409 C CA . ALA A 1 181 ? -24.686 17.631 -25.269 1.00 39.75 181 ALA A CA 1
ATOM 1410 C C . ALA A 1 181 ? -25.229 18.154 -26.604 1.00 39.75 181 ALA A C 1
ATOM 1412 O O . ALA A 1 181 ? -25.157 19.349 -26.888 1.00 39.75 181 ALA A O 1
ATOM 1413 N N . THR A 1 182 ? -25.763 17.260 -27.435 1.00 39.00 182 THR A N 1
ATOM 1414 C CA . THR A 1 182 ? -26.528 17.656 -28.615 1.00 39.00 182 THR A CA 1
ATOM 1415 C C . THR A 1 182 ? -27.726 18.462 -28.131 1.00 39.00 182 THR A C 1
ATOM 1417 O O . THR A 1 182 ? -28.631 17.913 -27.494 1.00 39.00 182 THR A O 1
ATOM 1420 N N . SER A 1 183 ? -27.721 19.765 -28.399 1.00 39.88 183 SER A N 1
ATOM 1421 C CA . SER A 1 183 ? -28.871 20.630 -28.189 1.00 39.88 183 SER A CA 1
ATOM 1422 C C . SER A 1 183 ? -30.025 20.103 -29.041 1.00 39.88 183 SER A C 1
ATOM 1424 O O . SER A 1 183 ? -30.008 20.168 -30.267 1.00 39.88 183 SER A O 1
ATOM 1426 N N . ARG A 1 184 ? -31.054 19.551 -28.393 1.00 41.50 184 ARG A N 1
ATOM 1427 C CA . ARG A 1 184 ? -32.360 19.422 -29.037 1.00 41.50 184 ARG A CA 1
ATOM 1428 C C . ARG A 1 184 ? -32.963 20.816 -29.059 1.00 41.50 184 ARG A C 1
ATOM 1430 O O . ARG A 1 184 ? -33.483 21.287 -28.052 1.00 41.50 184 ARG A O 1
ATOM 1437 N N . THR A 1 185 ? -32.856 21.489 -30.193 1.00 40.28 185 THR A N 1
ATOM 1438 C CA . THR A 1 185 ? -33.720 22.620 -30.514 1.00 40.28 185 THR A CA 1
ATOM 1439 C C . THR A 1 185 ? -35.153 22.100 -30.593 1.00 40.28 185 THR A C 1
ATOM 1441 O O . THR A 1 185 ? -35.514 21.344 -31.492 1.00 40.28 185 THR A O 1
ATOM 1444 N N . ALA A 1 186 ? -35.967 22.461 -29.603 1.00 43.34 186 ALA A N 1
ATOM 1445 C CA . ALA A 1 186 ? -37.411 22.337 -29.700 1.00 43.34 186 ALA A CA 1
ATOM 1446 C C . ALA A 1 186 ? -37.905 23.319 -30.774 1.00 43.34 186 ALA A C 1
ATOM 1448 O O . ALA A 1 186 ? -37.606 24.512 -30.713 1.00 43.34 186 ALA A O 1
ATOM 1449 N N . ALA A 1 187 ? -38.625 22.809 -31.771 1.00 44.38 187 ALA A N 1
ATOM 1450 C CA . ALA A 1 187 ? -39.345 23.637 -32.730 1.00 44.38 187 ALA A CA 1
ATOM 1451 C C . ALA A 1 187 ? -40.512 24.353 -32.019 1.00 44.38 187 ALA A C 1
ATOM 1453 O O . ALA A 1 187 ? -41.183 23.723 -31.196 1.00 44.38 187 ALA A O 1
ATOM 1454 N N . PRO A 1 188 ? -40.784 25.637 -32.309 1.00 44.47 188 PRO A N 1
ATOM 1455 C CA . PRO A 1 188 ? -41.937 26.320 -31.747 1.00 44.47 188 PRO A CA 1
ATOM 1456 C C . PRO A 1 188 ? -43.227 25.853 -32.431 1.00 44.47 188 PRO A C 1
ATOM 1458 O O . PRO A 1 188 ? -43.306 25.736 -33.653 1.00 44.47 188 PRO A O 1
ATOM 1461 N N . SER A 1 189 ? -44.243 25.600 -31.613 1.00 42.00 189 SER A N 1
ATOM 1462 C CA . SER A 1 189 ? -45.621 25.338 -32.020 1.00 42.00 189 SER A CA 1
ATOM 1463 C C . SER A 1 189 ? -46.247 26.569 -32.679 1.00 42.00 189 SER A C 1
ATOM 1465 O O . SER A 1 189 ? -46.263 27.648 -32.087 1.00 42.00 189 SER A O 1
ATOM 1467 N N . SER A 1 190 ? -46.790 26.390 -33.879 1.00 49.94 190 SER A N 1
ATOM 1468 C CA . SER A 1 190 ? -47.635 27.356 -34.582 1.00 49.94 190 SER A CA 1
ATOM 1469 C C . SER A 1 190 ? -49.037 27.430 -33.963 1.00 49.94 190 SER A C 1
ATOM 1471 O O . SER A 1 190 ? -49.654 26.386 -33.739 1.00 49.94 190 SER A O 1
ATOM 1473 N N . THR A 1 191 ? -49.530 28.648 -33.728 1.00 53.75 191 THR A N 1
ATOM 1474 C CA . THR A 1 191 ? -50.967 28.986 -33.678 1.00 53.75 191 THR A CA 1
ATOM 1475 C C . THR A 1 191 ? -51.573 28.988 -35.069 1.00 53.75 191 THR A C 1
ATOM 1477 O O . THR A 1 191 ? -50.862 29.469 -35.983 1.00 53.75 191 THR A O 1
#

Solvent-accessible surface area (backbone atoms only — not comparable to full-atom values): 11283 Å² total; per-residue (Å²): 134,88,87,85,79,87,84,70,91,75,80,61,84,42,72,44,48,75,42,77,38,83,87,80,58,31,38,35,31,30,21,31,79,73,17,31,41,38,43,32,29,78,87,80,64,46,73,47,77,43,80,48,99,48,44,48,24,23,51,32,85,39,95,90,58,46,35,37,34,32,24,48,81,25,35,29,39,36,36,81,92,80,68,46,76,45,81,73,52,48,95,53,79,91,43,92,47,44,29,36,33,32,37,44,59,48,98,85,64,32,40,31,43,14,21,13,45,61,53,93,96,55,82,88,45,52,73,11,33,34,35,38,35,40,87,86,68,51,74,42,83,76,44,74,44,15,34,37,28,38,63,70,47,64,49,98,87,69,45,83,38,65,41,71,79,14,50,49,99,81,61,72,80,85,66,82,72,77,78,80,80,79,78,78,78,77,80,82,84,82,131

pLDDT: mean 86.92, std 19.2, range [30.06, 98.75]

Radius of gyration: 20.26 Å; Cα contacts (8 Å, |Δi|>4): 402; chains: 1; bounding box: 72×44×56 Å

Nearest PDB structures (foldseek):
  4gnc-assembly1_A  TM=9.526E-01  e=3.088E-13  Homo sapiens
  4gn9-assembly1_A  TM=9.489E-01  e=5.221E-13  Mus musculus
  7plb-assembly1_A  TM=9.152E-01  e=1.430E-11  Caulobacter vibrioides CB15
  5d9c-assembly1_A  TM=8.842E-01  e=8.022E-12  Photinus pyralis
  2ghs-assembly1_A  TM=9.263E-01  e=8.993E-11  Agrobacterium fabrum str. C58